Protein AF-A0A2U1Q360-F1 (afdb_monomer_lite)

InterPro domains:
  IPR026960 Reverse transcriptase zinc-binding domain [PF13966] (93-170)

pLDDT: mean 78.4, std 21.75, range [25.77, 96.5]

Secondary structure (DSSP, 8-state):
---SSSSBTTTS-TTSS--HHHH-HHHHHHBS-TT-BHHHHHHSS-TTTTBSSPPPTTHHHHHHHHHHHHHHT----SS------TTSTT----HHHHHHHHHHHHS---SS-----TTS-HHHHHHHHHHHTT-S--HHHHHHTT---S--B-TTTSSSB--HHIIIIISTTHHHHTTTT-TTSS----S--S-------S---S---

Foldseek 3Di:
DELQQVAFQQADPPLVPDRLCVLQVVQCVQAPCRRDTPNVCVPDPDVCPRGPDDQDDDPNVVSVVVVVVSNVPDDYHHHDDDQFDPQDPVSDDDPVSVVVVVCVVVPDPPVDDQDADPVDDVVLSVVVVCLLVQNDPQLVVCVVVVNDDPDQADPVPSPDGGGSCCQQPPDPCNVVVCVPRPVPPDDPDDDDPDDPDDPDDPPDDDDDD

Organism: Artemisia annua (NCBI:txid35608)

Sequence (209 aa):
MGNGNMASFWNDNWSGAGIVKDLYPRLYALENHKEVSVRDKLSDSSLTMSFRRHIRGGAEQVQFDALMSLVSLVNLVPSVDRWVWTLQSTSEFSVASIRKIIDGSRLKSDQSKTRWNKYVPIKTNVLAWKIKMDALPTRLNISRRGIDIQSISCPICNEGIESSHHLFFRYKYGKAACSQNLLLVVYRLRGCQFLWGVVYLDVVSPACV

Radius of gyration: 29.98 Å; chains: 1; bounding box: 66×46×78 Å

Structure (mmCIF, N/CA/C/O backbone):
data_AF-A0A2U1Q360-F1
#
_entry.id   AF-A0A2U1Q360-F1
#
loop_
_atom_site.group_PDB
_atom_site.id
_atom_site.type_symbol
_atom_site.label_atom_id
_atom_site.label_alt_id
_atom_site.label_comp_id
_atom_site.label_asym_id
_atom_site.label_entity_id
_atom_site.label_seq_id
_atom_site.pdbx_PDB_ins_code
_atom_site.Cartn_x
_atom_site.Cartn_y
_atom_site.Cartn_z
_atom_site.occupancy
_atom_site.B_iso_or_equiv
_atom_site.auth_seq_id
_atom_site.auth_comp_id
_atom_site.auth_asym_id
_atom_site.auth_atom_id
_atom_site.pdbx_PDB_model_num
ATOM 1 N N . MET A 1 1 ? 21.769 -5.146 -2.115 1.00 84.19 1 MET A N 1
ATOM 2 C CA . MET A 1 1 ? 20.712 -6.177 -1.995 1.00 84.19 1 MET A CA 1
ATOM 3 C C . MET A 1 1 ? 21.389 -7.536 -1.830 1.00 84.19 1 MET A C 1
ATOM 5 O O . MET A 1 1 ? 22.601 -7.587 -2.013 1.00 84.19 1 MET A O 1
ATOM 9 N N . GLY A 1 2 ? 20.674 -8.596 -1.440 1.00 90.06 2 GLY A N 1
ATOM 10 C CA . GLY A 1 2 ? 21.217 -9.958 -1.504 1.00 90.06 2 GLY A CA 1
ATOM 11 C C . GLY A 1 2 ? 21.331 -10.448 -2.951 1.00 90.06 2 GLY A C 1
ATOM 12 O O . GLY A 1 2 ? 21.585 -9.660 -3.868 1.00 90.06 2 GLY A O 1
ATOM 13 N N . ASN A 1 3 ? 21.144 -11.747 -3.154 1.00 92.44 3 ASN A N 1
ATOM 14 C CA . ASN A 1 3 ? 21.265 -12.394 -4.454 1.00 92.44 3 ASN A CA 1
ATOM 15 C C . ASN A 1 3 ? 20.055 -12.184 -5.376 1.00 92.44 3 ASN A C 1
ATOM 17 O O . ASN A 1 3 ? 20.148 -12.571 -6.536 1.00 92.44 3 ASN A O 1
ATOM 21 N N . GLY A 1 4 ? 18.961 -11.589 -4.892 1.00 93.38 4 GLY A N 1
ATOM 22 C CA . GLY A 1 4 ? 17.788 -11.215 -5.684 1.00 93.38 4 GLY A CA 1
ATOM 23 C C . GLY A 1 4 ? 16.852 -12.364 -6.062 1.00 93.38 4 GLY A C 1
ATOM 24 O O . GLY A 1 4 ? 15.957 -12.153 -6.876 1.00 93.38 4 GLY A O 1
ATOM 25 N N . ASN A 1 5 ? 17.050 -13.564 -5.509 1.00 93.44 5 ASN A N 1
ATOM 26 C CA . ASN A 1 5 ? 16.239 -14.746 -5.816 1.00 93.44 5 ASN A CA 1
ATOM 27 C C . ASN A 1 5 ? 14.868 -14.734 -5.133 1.00 93.44 5 ASN A C 1
ATOM 29 O O . ASN A 1 5 ? 13.921 -15.320 -5.646 1.00 93.44 5 ASN A O 1
ATOM 33 N N . MET A 1 6 ? 14.773 -14.132 -3.948 1.00 93.44 6 MET A N 1
ATOM 34 C CA . MET A 1 6 ? 13.547 -14.139 -3.144 1.00 93.44 6 MET A CA 1
ATOM 35 C C . MET A 1 6 ? 12.673 -12.908 -3.386 1.00 93.44 6 MET A C 1
ATOM 37 O O . MET A 1 6 ? 11.549 -12.868 -2.898 1.00 93.44 6 MET A O 1
ATOM 41 N N . ALA A 1 7 ? 13.190 -11.908 -4.100 1.00 92.75 7 ALA A N 1
ATOM 42 C CA . ALA A 1 7 ? 12.484 -10.670 -4.393 1.00 92.75 7 ALA A CA 1
ATOM 43 C C . ALA A 1 7 ? 11.904 -10.693 -5.809 1.00 92.75 7 ALA A C 1
ATOM 45 O O . ALA A 1 7 ? 12.622 -10.944 -6.780 1.00 92.75 7 ALA A O 1
ATOM 46 N N . SER A 1 8 ? 10.621 -10.369 -5.932 1.00 95.19 8 SER A N 1
ATOM 47 C CA . SER A 1 8 ? 9.948 -10.153 -7.210 1.00 95.19 8 SER A CA 1
ATOM 48 C C . SER A 1 8 ? 10.336 -8.798 -7.797 1.00 95.19 8 SER A C 1
ATOM 50 O O . SER A 1 8 ? 10.209 -7.764 -7.137 1.00 95.19 8 SER A O 1
ATOM 52 N N . PHE A 1 9 ? 10.744 -8.777 -9.068 1.00 95.50 9 PHE A N 1
ATOM 53 C CA . PHE A 1 9 ? 11.143 -7.542 -9.743 1.00 95.50 9 PHE A CA 1
ATOM 54 C C . PHE A 1 9 ? 10.005 -6.516 -9.817 1.00 95.50 9 PHE A C 1
ATOM 56 O O . PHE A 1 9 ? 10.239 -5.317 -9.677 1.00 95.50 9 PHE A O 1
ATOM 63 N N . TRP A 1 10 ? 8.768 -6.968 -10.024 1.00 96.19 10 TRP A N 1
ATOM 64 C CA . TRP A 1 10 ? 7.628 -6.073 -10.238 1.00 96.19 10 TRP A CA 1
ATOM 65 C C . TRP A 1 10 ? 6.798 -5.818 -8.987 1.00 96.19 10 TRP A C 1
ATOM 67 O O . TRP A 1 10 ? 6.208 -4.742 -8.868 1.00 96.19 10 TRP A O 1
ATOM 77 N N . ASN A 1 11 ? 6.711 -6.804 -8.093 1.00 95.44 11 ASN A N 1
ATOM 78 C CA . ASN A 1 11 ? 5.778 -6.777 -6.970 1.00 95.44 11 ASN A CA 1
ATOM 79 C C . ASN A 1 11 ? 6.405 -6.283 -5.661 1.00 95.44 11 ASN A C 1
ATOM 81 O O . ASN A 1 11 ? 5.667 -5.769 -4.821 1.00 95.44 11 ASN A O 1
ATOM 85 N N . ASP A 1 12 ? 7.729 -6.372 -5.510 1.00 93.44 12 ASP A N 1
ATOM 86 C CA . ASP A 1 12 ? 8.415 -5.968 -4.284 1.00 93.44 12 ASP A CA 1
ATOM 87 C C . ASP A 1 12 ? 9.115 -4.610 -4.427 1.00 93.44 12 ASP A C 1
ATOM 89 O O . ASP A 1 12 ? 9.543 -4.203 -5.508 1.00 93.44 12 ASP A O 1
ATOM 93 N N . ASN A 1 13 ? 9.278 -3.902 -3.306 1.00 91.62 13 ASN A N 1
ATOM 94 C CA . ASN A 1 13 ? 10.057 -2.661 -3.235 1.00 91.62 13 ASN A CA 1
ATOM 95 C C . ASN A 1 13 ? 11.537 -2.959 -2.946 1.00 91.62 13 ASN A C 1
ATOM 97 O O . ASN A 1 13 ? 12.074 -2.595 -1.899 1.00 91.62 13 ASN A O 1
ATOM 101 N N . TRP A 1 14 ? 12.199 -3.657 -3.864 1.00 90.81 14 TRP A N 1
ATOM 102 C CA . TRP A 1 14 ? 13.612 -4.019 -3.722 1.00 90.81 14 TRP A CA 1
ATOM 103 C C . TRP A 1 14 ? 14.569 -2.839 -3.960 1.00 90.81 14 TRP A C 1
ATOM 105 O O . TRP A 1 14 ? 15.689 -2.846 -3.452 1.00 90.81 14 TRP A O 1
ATOM 115 N N . SER A 1 15 ? 14.133 -1.803 -4.685 1.00 88.31 15 SER A N 1
ATOM 116 C CA . SER A 1 15 ? 14.927 -0.602 -4.979 1.00 88.31 15 SER A CA 1
ATOM 117 C C . SER A 1 15 ? 14.834 0.501 -3.921 1.00 88.31 15 SER A C 1
ATOM 119 O O . SER A 1 15 ? 15.530 1.507 -4.020 1.00 88.31 15 SER A O 1
ATOM 121 N N . GLY A 1 16 ? 13.926 0.387 -2.949 1.00 85.88 16 GLY A N 1
ATOM 122 C CA . GLY A 1 16 ? 13.639 1.433 -1.959 1.00 85.88 16 GLY A CA 1
ATOM 123 C C . GLY A 1 16 ? 12.820 2.619 -2.494 1.00 85.88 16 GLY A C 1
ATOM 124 O O . GLY A 1 16 ? 12.120 3.262 -1.716 1.00 85.88 16 GLY A O 1
ATOM 125 N N . ALA A 1 17 ? 12.839 2.874 -3.806 1.00 88.00 17 ALA A N 1
ATOM 126 C CA . ALA A 1 17 ? 12.085 3.947 -4.465 1.00 88.00 17 ALA A CA 1
ATOM 127 C C . ALA A 1 17 ? 10.557 3.725 -4.535 1.00 88.00 17 ALA A C 1
ATOM 129 O O . ALA A 1 17 ? 9.819 4.652 -4.864 1.00 88.00 17 ALA A O 1
ATOM 130 N N . GLY A 1 18 ? 10.073 2.516 -4.243 1.00 90.44 18 GLY A N 1
ATOM 131 C CA . GLY A 1 18 ? 8.673 2.121 -4.393 1.00 90.44 18 GLY A CA 1
ATOM 132 C C . GLY A 1 18 ? 8.529 0.814 -5.170 1.00 90.44 18 GLY A C 1
ATOM 133 O O . GLY A 1 18 ? 9.509 0.219 -5.613 1.00 90.44 18 GLY A O 1
ATOM 134 N N . ILE A 1 19 ? 7.289 0.350 -5.322 1.00 94.50 19 ILE A N 1
ATOM 135 C CA . ILE A 1 19 ? 6.997 -0.871 -6.076 1.00 94.50 19 ILE A CA 1
ATOM 136 C C . ILE A 1 19 ? 7.105 -0.566 -7.576 1.00 94.50 19 ILE A C 1
ATOM 138 O O . ILE A 1 19 ? 6.428 0.323 -8.094 1.00 94.50 19 ILE A O 1
ATOM 142 N N . VAL A 1 20 ? 7.939 -1.326 -8.288 1.00 95.06 20 VAL A N 1
ATOM 143 C CA . VAL A 1 20 ? 8.308 -1.056 -9.690 1.00 95.06 20 VAL A CA 1
ATOM 144 C C . VAL A 1 20 ? 7.094 -1.025 -10.624 1.00 95.06 20 VAL A C 1
ATOM 146 O O . VAL A 1 20 ? 7.023 -0.161 -11.497 1.00 95.06 20 VAL A O 1
ATOM 149 N N . LYS A 1 21 ? 6.101 -1.909 -10.438 1.00 95.62 21 LYS A N 1
ATOM 150 C CA . LYS A 1 21 ? 4.884 -1.904 -11.274 1.00 95.62 21 LYS A CA 1
ATOM 151 C C . LYS A 1 21 ? 4.024 -0.649 -11.106 1.00 95.62 21 LYS A C 1
ATOM 153 O O . LYS A 1 21 ? 3.363 -0.247 -12.059 1.00 95.62 21 LYS A O 1
ATOM 158 N N . ASP A 1 22 ? 4.048 -0.038 -9.923 1.00 96.06 22 ASP A N 1
ATOM 159 C CA . ASP A 1 22 ? 3.273 1.168 -9.624 1.00 96.06 22 ASP A CA 1
ATOM 160 C C . ASP A 1 22 ? 3.995 2.415 -10.151 1.00 96.06 22 ASP A C 1
ATOM 162 O O . ASP A 1 22 ? 3.358 3.350 -10.634 1.00 96.06 22 ASP A O 1
ATOM 166 N N . LEU A 1 23 ? 5.333 2.403 -10.123 1.00 94.75 23 LEU A N 1
ATOM 167 C CA . LEU A 1 23 ? 6.177 3.455 -10.696 1.00 94.75 23 LEU A CA 1
ATOM 168 C C . LEU A 1 23 ? 6.160 3.439 -12.234 1.00 94.75 23 LEU A C 1
ATOM 170 O O . LEU A 1 23 ? 6.088 4.493 -12.870 1.00 94.75 23 LEU A O 1
ATOM 174 N N . TYR A 1 24 ? 6.196 2.249 -12.842 1.00 95.44 24 TYR A N 1
ATOM 175 C CA . TYR A 1 24 ? 6.308 2.065 -14.294 1.00 95.44 24 TYR A CA 1
ATOM 176 C C . TYR A 1 24 ? 5.201 1.154 -14.862 1.00 95.44 24 TYR A C 1
ATOM 178 O O . TYR A 1 24 ? 5.481 0.102 -15.452 1.00 95.44 24 TYR A O 1
ATOM 186 N N . PRO A 1 25 ? 3.918 1.548 -14.740 1.00 96.31 25 PRO A N 1
ATOM 187 C CA . PRO A 1 25 ? 2.783 0.689 -15.082 1.00 96.31 25 PRO A CA 1
ATOM 188 C C . PRO A 1 25 ? 2.709 0.325 -16.567 1.00 96.31 25 PRO A C 1
ATOM 190 O O . PRO A 1 25 ? 2.167 -0.724 -16.918 1.00 96.31 25 PRO A O 1
ATOM 193 N N . ARG A 1 26 ? 3.260 1.155 -17.467 1.00 95.31 26 ARG A N 1
ATOM 194 C CA . ARG A 1 26 ? 3.251 0.860 -18.909 1.00 95.31 26 ARG A CA 1
ATOM 195 C C . ARG A 1 26 ? 4.230 -0.257 -19.245 1.00 95.31 26 ARG A C 1
ATOM 197 O O . ARG A 1 26 ? 3.900 -1.113 -20.058 1.00 95.31 26 ARG A O 1
ATOM 204 N N . LEU A 1 27 ? 5.393 -0.275 -18.593 1.00 95.88 27 LEU A N 1
ATOM 205 C CA . LEU A 1 27 ? 6.364 -1.360 -18.738 1.00 95.88 27 LEU A CA 1
ATOM 206 C C . LEU A 1 27 ? 5.843 -2.650 -18.109 1.00 95.88 27 LEU A C 1
ATOM 208 O O . LEU A 1 27 ? 5.888 -3.695 -18.749 1.00 95.88 27 LEU A O 1
ATOM 212 N N . TYR A 1 28 ? 5.246 -2.567 -16.917 1.00 96.19 28 TYR A N 1
ATOM 213 C CA . TYR A 1 28 ? 4.610 -3.727 -16.289 1.00 96.19 28 TYR A CA 1
ATOM 214 C C . TYR A 1 28 ? 3.496 -4.319 -17.157 1.00 96.19 28 TYR A C 1
ATOM 216 O O . TYR A 1 28 ? 3.328 -5.534 -17.233 1.00 96.19 28 TYR A O 1
ATOM 224 N N . ALA A 1 29 ? 2.744 -3.473 -17.866 1.00 95.25 29 ALA A N 1
ATOM 225 C CA . ALA A 1 29 ? 1.752 -3.954 -18.810 1.00 95.25 29 ALA A CA 1
ATOM 226 C C . ALA A 1 29 ? 2.382 -4.742 -19.967 1.00 95.25 29 ALA A C 1
ATOM 228 O O . ALA A 1 29 ? 1.701 -5.616 -20.488 1.00 95.25 29 ALA A O 1
ATOM 229 N N . LEU A 1 30 ? 3.618 -4.448 -20.391 1.00 95.25 30 LEU A N 1
ATOM 230 C CA . LEU A 1 30 ? 4.329 -5.162 -21.464 1.00 95.25 30 LEU A CA 1
ATOM 231 C C . LEU A 1 30 ? 4.957 -6.484 -21.013 1.00 95.25 30 LEU A C 1
ATOM 233 O O . LEU A 1 30 ? 5.254 -7.318 -21.867 1.00 95.25 30 LEU A O 1
ATOM 237 N N . GLU A 1 31 ? 5.149 -6.672 -19.713 1.00 95.75 31 GLU A N 1
ATOM 238 C CA . GLU A 1 31 ? 5.787 -7.845 -19.128 1.00 95.75 31 GLU A CA 1
ATOM 239 C C . GLU A 1 31 ? 4.942 -9.121 -19.294 1.00 95.75 31 GLU A C 1
ATOM 241 O O . GLU A 1 31 ? 3.770 -9.154 -18.905 1.00 95.75 31 GLU A O 1
ATOM 246 N N . ASN A 1 32 ? 5.558 -10.191 -19.811 1.00 95.31 32 ASN A N 1
ATOM 247 C CA . ASN A 1 32 ? 4.953 -11.526 -19.814 1.00 95.31 32 ASN A CA 1
ATOM 248 C C . ASN A 1 32 ? 5.196 -12.263 -18.492 1.00 95.31 32 ASN A C 1
ATOM 250 O O . ASN A 1 32 ? 4.302 -12.946 -17.991 1.00 95.31 32 ASN A O 1
ATOM 254 N N . HIS A 1 33 ? 6.384 -12.113 -17.901 1.00 94.88 33 HIS A N 1
ATOM 255 C CA . HIS A 1 33 ? 6.777 -12.798 -16.671 1.00 94.88 33 HIS A CA 1
ATOM 256 C C . HIS A 1 33 ? 6.658 -11.861 -15.467 1.00 94.88 33 HIS A C 1
ATOM 258 O O . HIS A 1 33 ? 7.632 -11.300 -14.975 1.00 94.88 33 HIS A O 1
ATOM 264 N N . LYS A 1 34 ? 5.428 -11.678 -14.977 1.00 94.12 34 LYS A N 1
ATOM 265 C CA . LYS A 1 34 ? 5.128 -10.739 -13.877 1.00 94.12 34 LYS A CA 1
ATOM 266 C C . LYS A 1 34 ? 5.735 -11.139 -12.531 1.00 94.12 34 LYS A C 1
ATOM 268 O O . LYS A 1 34 ? 6.003 -10.267 -11.713 1.00 94.12 34 LYS A O 1
ATOM 273 N N . GLU A 1 35 ? 5.983 -12.431 -12.339 1.00 94.94 35 GLU A N 1
ATOM 274 C CA . GLU A 1 35 ? 6.569 -13.001 -11.119 1.00 94.94 35 GLU A CA 1
ATOM 275 C C . GLU A 1 35 ? 8.078 -13.270 -11.251 1.00 94.94 35 GLU A C 1
ATOM 277 O O . GLU A 1 35 ? 8.640 -14.037 -10.476 1.00 94.94 35 GLU A O 1
ATOM 282 N N . VAL A 1 36 ? 8.745 -12.665 -12.241 1.00 95.88 36 VAL A N 1
ATOM 283 C CA . VAL A 1 36 ? 10.197 -12.802 -12.419 1.00 95.88 36 VAL A CA 1
ATOM 284 C C . VAL A 1 36 ? 10.952 -12.259 -11.202 1.00 95.88 36 VAL A C 1
ATOM 286 O O . VAL A 1 36 ? 10.612 -11.197 -10.663 1.00 95.88 36 VAL A O 1
ATOM 289 N N . SER A 1 37 ? 11.977 -12.992 -10.763 1.00 95.94 37 SER A N 1
ATOM 290 C CA . SER A 1 37 ? 12.842 -12.551 -9.671 1.00 95.94 37 SER A CA 1
ATOM 291 C C . SER A 1 37 ? 13.731 -11.387 -10.119 1.00 95.94 37 SER A C 1
ATOM 293 O O . SER A 1 37 ? 13.998 -11.205 -11.312 1.00 95.94 37 SER A O 1
ATOM 295 N N . VAL A 1 38 ? 14.217 -10.590 -9.167 1.00 94.94 38 VAL A N 1
ATOM 296 C CA . VAL A 1 38 ? 15.186 -9.525 -9.468 1.00 94.94 38 VAL A CA 1
ATOM 297 C C . VAL A 1 38 ? 16.451 -10.116 -10.080 1.00 94.94 38 VAL A C 1
ATOM 299 O O . VAL A 1 38 ? 16.975 -9.561 -11.042 1.00 94.94 38 VAL A O 1
ATOM 302 N N . ARG A 1 39 ? 16.925 -11.258 -9.571 1.00 94.81 39 ARG A N 1
ATOM 303 C CA . ARG A 1 39 ? 18.120 -11.913 -10.107 1.00 94.81 39 ARG A CA 1
ATOM 304 C C . ARG A 1 39 ? 17.957 -12.283 -11.572 1.00 94.81 39 ARG A C 1
ATOM 306 O O . ARG A 1 39 ? 18.803 -11.910 -12.378 1.00 94.81 39 ARG A O 1
ATOM 313 N N . ASP A 1 40 ? 16.890 -13.007 -11.895 1.00 94.56 40 ASP A N 1
ATOM 314 C CA . ASP A 1 40 ? 16.688 -13.533 -13.244 1.00 94.56 40 ASP A CA 1
ATOM 315 C C . ASP A 1 40 ? 16.522 -12.373 -14.227 1.00 94.56 40 ASP A C 1
ATOM 317 O O . ASP A 1 40 ? 17.216 -12.306 -15.240 1.00 94.56 40 ASP A O 1
ATOM 321 N N . LYS A 1 41 ? 15.713 -11.375 -13.852 1.00 94.75 41 LYS A N 1
ATOM 322 C CA . LYS A 1 41 ? 15.454 -10.202 -14.687 1.00 94.75 41 LYS A CA 1
ATOM 323 C C . LYS A 1 41 ? 16.704 -9.371 -14.980 1.00 94.75 41 LYS A C 1
ATOM 325 O O . LYS A 1 41 ? 16.827 -8.827 -16.074 1.00 94.75 41 LYS A O 1
ATOM 330 N N . LEU A 1 42 ? 17.609 -9.244 -14.007 1.00 92.56 42 LEU A N 1
ATOM 331 C CA . LEU A 1 42 ? 18.872 -8.517 -14.169 1.00 92.56 42 LEU A CA 1
ATOM 332 C C . LEU A 1 42 ? 19.973 -9.361 -14.826 1.00 92.56 42 LEU A C 1
ATOM 334 O O . LEU A 1 42 ? 20.969 -8.803 -15.277 1.00 92.56 42 LEU A O 1
ATOM 338 N N . SER A 1 43 ? 19.810 -10.686 -14.870 1.00 91.62 43 SER A N 1
ATOM 339 C CA . SER A 1 43 ? 20.742 -11.593 -15.548 1.00 91.62 43 SER A CA 1
ATOM 340 C C . SER A 1 43 ? 20.504 -11.691 -17.055 1.00 91.62 43 SER A C 1
ATOM 342 O O . SER A 1 43 ? 21.418 -12.058 -17.795 1.00 91.62 43 SER A O 1
ATOM 344 N N . ASP A 1 44 ? 19.301 -11.335 -17.511 1.00 90.69 44 ASP A N 1
ATOM 345 C CA . ASP A 1 44 ? 18.975 -11.258 -18.929 1.00 90.69 44 ASP A CA 1
ATOM 346 C C . ASP A 1 44 ? 19.862 -10.233 -19.647 1.00 90.69 44 ASP A C 1
ATOM 348 O O . ASP A 1 44 ? 20.215 -9.182 -19.111 1.00 90.69 44 ASP A O 1
ATOM 352 N N . SER A 1 45 ? 20.152 -10.485 -20.926 1.00 88.62 45 SER A N 1
ATOM 353 C CA . SER A 1 45 ? 20.937 -9.558 -21.756 1.00 88.62 45 SER A CA 1
ATOM 354 C C . SER A 1 45 ? 20.282 -8.177 -21.903 1.00 88.62 45 SER A C 1
ATOM 356 O O . SER A 1 45 ? 20.938 -7.206 -22.272 1.00 88.62 45 SER A O 1
ATOM 358 N N . SER A 1 46 ? 18.970 -8.089 -21.671 1.00 90.88 46 SER A N 1
ATOM 359 C CA . SER A 1 46 ? 18.207 -6.847 -21.646 1.00 90.88 46 SER A CA 1
ATOM 360 C C . SER A 1 46 ? 16.961 -7.008 -20.782 1.00 90.88 46 SER A C 1
ATOM 362 O O . SER A 1 46 ? 16.243 -7.997 -20.908 1.00 90.88 46 SER A O 1
ATOM 364 N N . LEU A 1 47 ? 16.602 -5.962 -20.029 1.00 90.94 47 LEU A N 1
ATOM 365 C CA . LEU A 1 47 ? 15.331 -5.892 -19.294 1.00 90.94 47 LEU A CA 1
ATOM 366 C C . LEU A 1 47 ? 14.095 -6.021 -20.198 1.00 90.94 47 LEU A C 1
ATOM 368 O O . LEU A 1 47 ? 12.994 -6.257 -19.708 1.00 90.94 47 LEU A O 1
ATOM 372 N N . THR A 1 48 ? 14.250 -5.845 -21.510 1.00 92.56 48 THR A N 1
ATOM 373 C CA . THR A 1 48 ? 13.153 -5.965 -22.478 1.00 92.56 48 THR A CA 1
ATOM 374 C C . THR A 1 48 ? 12.918 -7.392 -22.968 1.00 92.56 48 THR A C 1
ATOM 376 O O . THR A 1 48 ? 11.926 -7.624 -23.653 1.00 92.56 48 THR A O 1
ATOM 379 N N . MET A 1 49 ? 13.781 -8.350 -22.606 1.00 92.44 49 MET A N 1
ATOM 380 C CA . MET A 1 49 ? 13.762 -9.718 -23.141 1.00 92.44 49 MET A CA 1
ATOM 381 C C . MET A 1 49 ? 12.422 -10.428 -22.925 1.00 92.44 49 MET A C 1
ATOM 383 O O . MET A 1 49 ? 11.890 -11.065 -23.829 1.00 92.44 49 MET A O 1
ATOM 387 N N . SER A 1 50 ? 11.840 -10.271 -21.739 1.00 93.19 50 SER A N 1
ATOM 388 C CA . SER A 1 50 ? 10.562 -10.886 -21.381 1.00 93.19 50 SER A CA 1
ATOM 389 C C . SER A 1 50 ? 9.332 -10.044 -21.756 1.00 93.19 50 SER A C 1
ATOM 391 O O . SER A 1 50 ? 8.199 -10.417 -21.438 1.00 93.19 50 SER A O 1
ATOM 393 N N . PHE A 1 51 ? 9.509 -8.905 -22.434 1.00 95.25 51 PHE A N 1
ATOM 394 C CA . PHE A 1 51 ? 8.378 -8.097 -22.884 1.00 95.25 51 PHE A CA 1
ATOM 395 C C . PHE A 1 51 ? 7.695 -8.742 -24.087 1.00 95.25 51 PHE A C 1
ATOM 397 O O . PHE A 1 51 ? 8.335 -9.209 -25.024 1.00 95.25 51 PHE A O 1
ATOM 404 N N . ARG A 1 52 ? 6.361 -8.683 -24.124 1.00 95.44 52 ARG A N 1
ATOM 405 C CA . ARG A 1 52 ? 5.559 -9.206 -25.246 1.00 95.44 52 ARG A CA 1
ATOM 406 C C . ARG A 1 52 ? 5.840 -8.528 -26.589 1.00 95.44 52 ARG A C 1
ATOM 408 O O . ARG A 1 52 ? 5.447 -9.040 -27.631 1.00 95.44 52 ARG A O 1
ATOM 415 N N . ARG A 1 53 ? 6.406 -7.319 -26.557 1.00 93.88 53 ARG A N 1
ATOM 416 C CA . ARG A 1 53 ? 6.786 -6.522 -27.727 1.00 93.88 53 ARG A CA 1
ATOM 417 C C . ARG A 1 53 ? 7.852 -5.501 -27.352 1.00 93.88 53 ARG A C 1
ATOM 419 O O . ARG A 1 53 ? 7.997 -5.161 -26.180 1.00 93.88 53 ARG A O 1
ATOM 426 N N . HIS A 1 54 ? 8.499 -4.934 -28.366 1.00 91.31 54 HIS A N 1
ATOM 427 C CA . HIS A 1 54 ? 9.423 -3.822 -28.178 1.00 91.31 54 HIS A CA 1
ATOM 428 C C . HIS A 1 54 ? 8.719 -2.565 -27.636 1.00 91.31 54 HIS A C 1
ATOM 430 O O . HIS A 1 54 ? 7.527 -2.322 -27.896 1.00 91.31 54 HIS A O 1
ATOM 436 N N . ILE A 1 55 ? 9.481 -1.774 -26.883 1.00 92.38 55 ILE A N 1
ATOM 437 C CA . ILE A 1 55 ? 9.048 -0.500 -26.310 1.00 92.38 55 ILE A CA 1
ATOM 438 C C . ILE A 1 55 ? 8.808 0.479 -27.456 1.00 92.38 55 ILE A C 1
ATOM 440 O O . ILE A 1 55 ? 9.617 0.597 -28.375 1.00 92.38 55 ILE A O 1
ATOM 444 N N . ARG A 1 56 ? 7.666 1.163 -27.432 1.00 89.06 56 ARG A N 1
ATOM 445 C CA . ARG A 1 56 ? 7.381 2.255 -28.363 1.00 89.06 56 ARG A CA 1
ATOM 446 C C . ARG A 1 56 ? 7.840 3.556 -27.710 1.00 89.06 56 ARG A C 1
ATOM 448 O O . ARG A 1 56 ? 7.709 3.716 -26.503 1.00 89.06 56 ARG A O 1
ATOM 455 N N . GLY A 1 57 ? 8.387 4.477 -28.498 1.00 91.94 57 GLY A N 1
ATOM 456 C CA . GLY A 1 57 ? 8.892 5.760 -28.003 1.00 91.94 57 GLY A CA 1
ATOM 457 C C . GLY A 1 57 ? 7.881 6.581 -27.179 1.00 91.94 57 GLY A C 1
ATOM 458 O O . GLY A 1 57 ? 6.732 6.200 -26.944 1.00 91.94 57 GLY A O 1
ATOM 459 N N . GLY A 1 58 ? 8.298 7.770 -26.751 1.00 94.50 58 GLY A N 1
ATOM 460 C CA . GLY A 1 58 ? 7.461 8.638 -25.924 1.00 94.50 58 GLY A CA 1
ATOM 461 C C . GLY A 1 58 ? 7.362 8.111 -24.494 1.00 94.50 58 GLY A C 1
ATOM 462 O O . GLY A 1 58 ? 8.373 7.839 -23.858 1.00 94.50 58 GLY A O 1
ATOM 46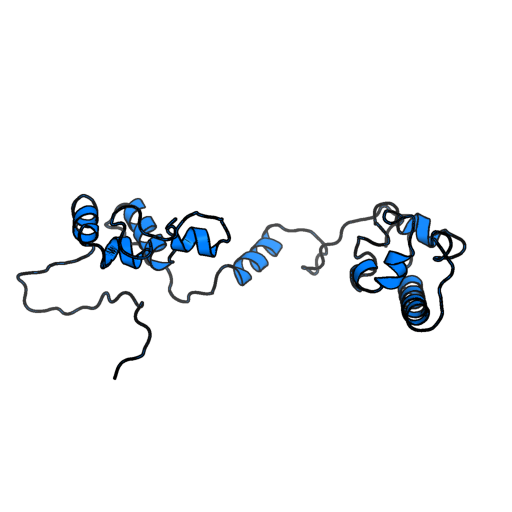3 N N . ALA A 1 59 ? 6.152 7.970 -23.959 1.00 92.81 59 ALA A N 1
ATOM 464 C CA . ALA A 1 59 ? 5.971 7.697 -22.533 1.00 92.81 59 ALA A CA 1
ATOM 465 C C . ALA A 1 59 ? 6.388 6.282 -22.074 1.00 92.81 59 ALA A C 1
ATOM 467 O O . ALA A 1 59 ? 6.691 6.124 -20.894 1.00 92.81 59 ALA A O 1
ATOM 468 N N . GLU A 1 60 ? 6.416 5.260 -22.945 1.00 94.12 60 GLU A N 1
ATOM 469 C CA . GLU A 1 60 ? 7.011 3.964 -22.553 1.00 94.12 60 GLU A CA 1
ATOM 470 C C . GLU A 1 60 ? 8.544 4.090 -22.461 1.00 94.12 60 GLU A C 1
ATOM 472 O O . GLU A 1 60 ? 9.130 3.599 -21.500 1.00 94.12 60 GLU A O 1
ATOM 477 N N . GLN A 1 61 ? 9.176 4.826 -23.386 1.00 95.62 61 GLN A N 1
ATOM 478 C CA . GLN A 1 61 ? 10.619 5.101 -23.358 1.00 95.62 61 GLN A CA 1
ATOM 479 C C . GLN A 1 61 ? 11.032 5.901 -22.118 1.00 95.62 61 GLN A 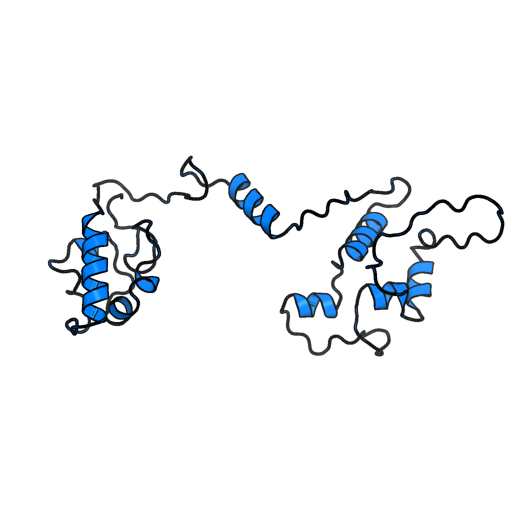C 1
ATOM 481 O O . GLN A 1 61 ? 11.966 5.511 -21.435 1.00 95.62 61 GLN A O 1
ATOM 486 N N . VAL A 1 62 ? 10.284 6.950 -21.760 1.00 96.50 62 VAL A N 1
ATOM 487 C CA . VAL A 1 62 ? 10.563 7.743 -20.547 1.00 96.50 62 VAL A CA 1
ATOM 488 C C . VAL A 1 62 ? 10.536 6.871 -19.286 1.00 96.50 62 VAL A C 1
ATOM 490 O O . VAL A 1 62 ? 11.395 7.009 -18.417 1.00 96.50 62 VAL A O 1
ATOM 493 N N . GLN A 1 63 ? 9.572 5.946 -19.178 1.00 96.00 63 GLN A N 1
ATOM 494 C CA . GLN A 1 63 ? 9.544 4.996 -18.061 1.00 96.00 63 GLN A CA 1
ATOM 495 C C . GLN A 1 63 ? 10.730 4.031 -18.107 1.00 96.00 63 GLN A C 1
ATOM 497 O O . GLN A 1 63 ? 11.264 3.676 -17.060 1.00 96.00 63 GLN A O 1
ATOM 502 N N . PHE A 1 64 ? 11.146 3.609 -19.300 1.00 95.75 64 PHE A N 1
ATOM 503 C CA . PHE A 1 64 ? 12.273 2.701 -19.469 1.00 95.75 64 PHE A CA 1
ATOM 504 C C . PHE A 1 64 ? 13.604 3.345 -19.089 1.00 95.75 64 PHE A C 1
ATOM 506 O O . PHE A 1 64 ? 14.370 2.741 -18.345 1.00 95.75 64 PHE A O 1
ATOM 513 N N . ASP A 1 65 ? 13.845 4.584 -19.509 1.00 95.56 65 ASP A N 1
ATOM 514 C CA . ASP A 1 65 ? 15.059 5.329 -19.166 1.00 95.56 65 ASP A CA 1
ATOM 515 C C . ASP A 1 65 ? 15.157 5.549 -17.645 1.00 95.56 65 ASP A C 1
ATOM 517 O O . ASP A 1 65 ? 16.222 5.393 -17.037 1.00 95.56 65 ASP A O 1
ATOM 521 N N . ALA A 1 66 ? 14.021 5.832 -16.999 1.00 95.19 66 ALA A N 1
ATOM 522 C CA . ALA A 1 66 ? 13.939 5.935 -15.546 1.00 95.19 66 ALA A CA 1
ATOM 523 C C . ALA A 1 66 ? 14.189 4.584 -14.850 1.00 95.19 66 ALA A C 1
ATOM 525 O O . ALA A 1 66 ? 14.918 4.538 -13.858 1.00 95.19 66 ALA A O 1
ATOM 526 N N . LEU A 1 67 ? 13.638 3.484 -15.378 1.00 94.69 67 LEU A N 1
ATOM 527 C CA . LEU A 1 67 ? 13.876 2.136 -14.854 1.00 94.69 67 LEU A CA 1
ATOM 528 C C . LEU A 1 67 ? 15.351 1.739 -14.982 1.00 94.69 67 LEU A C 1
ATOM 530 O O . LEU A 1 67 ? 15.927 1.235 -14.024 1.00 94.69 67 LEU A O 1
ATOM 534 N N . MET A 1 68 ? 15.979 2.004 -16.129 1.00 94.00 68 MET A N 1
ATOM 535 C CA . MET A 1 68 ? 17.411 1.770 -16.340 1.00 94.00 68 MET A CA 1
ATOM 536 C C . MET A 1 68 ? 18.259 2.558 -15.338 1.00 94.00 68 MET A C 1
ATOM 538 O O . MET A 1 68 ? 19.194 2.008 -14.757 1.00 94.00 68 MET A O 1
ATOM 542 N N . SER A 1 69 ? 17.895 3.817 -15.077 1.00 94.06 69 SER A N 1
ATOM 543 C CA . SER A 1 69 ? 18.572 4.647 -14.075 1.00 94.06 69 SER A CA 1
ATOM 544 C C . SER A 1 69 ? 18.458 4.036 -12.673 1.00 94.06 69 SER A C 1
ATOM 546 O O . SER A 1 69 ? 19.459 3.912 -11.972 1.00 94.06 69 SER A O 1
ATOM 548 N N . LEU A 1 70 ? 17.265 3.580 -12.284 1.00 93.06 70 LEU A N 1
ATOM 549 C CA . LEU A 1 70 ? 17.026 2.908 -11.003 1.00 93.06 70 LEU A CA 1
ATOM 550 C C . LEU A 1 70 ? 17.819 1.599 -10.880 1.00 93.06 70 LEU A C 1
ATOM 552 O O . LEU A 1 70 ? 18.468 1.372 -9.862 1.00 93.06 70 LEU A O 1
ATOM 556 N N . VAL A 1 71 ? 17.808 0.763 -11.921 1.00 92.50 71 VAL A N 1
ATOM 557 C CA . VAL A 1 71 ? 18.525 -0.521 -11.953 1.00 92.50 71 VAL A CA 1
ATOM 558 C C . VAL A 1 71 ? 20.034 -0.313 -11.845 1.00 92.50 71 VAL A C 1
ATOM 560 O O . VAL A 1 71 ? 20.699 -1.076 -11.151 1.00 92.50 71 VAL A O 1
ATOM 563 N N . SER A 1 72 ? 20.572 0.749 -12.453 1.00 90.25 72 SER A N 1
ATOM 564 C CA . SER A 1 72 ? 22.009 1.054 -12.407 1.00 90.25 72 SER A CA 1
ATOM 565 C C . SER A 1 72 ? 22.545 1.320 -10.992 1.00 90.25 72 SER A C 1
ATOM 567 O O . SER A 1 72 ? 23.734 1.150 -10.734 1.00 90.25 72 SER A O 1
ATOM 569 N N . LEU A 1 73 ? 21.669 1.705 -10.058 1.00 88.00 73 LEU A N 1
ATOM 570 C CA . LEU A 1 73 ? 22.014 1.957 -8.658 1.00 88.00 73 LEU A CA 1
ATOM 571 C C . LEU A 1 73 ? 21.999 0.685 -7.796 1.00 88.00 73 LEU A C 1
ATOM 573 O O . LEU A 1 73 ? 22.398 0.732 -6.629 1.00 88.00 73 LEU A O 1
ATOM 577 N N . VAL A 1 74 ? 21.527 -0.447 -8.327 1.00 87.19 74 VAL A N 1
ATOM 578 C CA . VAL A 1 74 ? 21.336 -1.675 -7.553 1.00 87.19 74 VAL A CA 1
ATOM 579 C C . VAL A 1 74 ? 22.456 -2.670 -7.811 1.00 87.19 74 VAL A C 1
ATOM 581 O O . VAL A 1 74 ? 22.625 -3.190 -8.906 1.00 87.19 74 VAL A O 1
ATOM 584 N N . ASN A 1 75 ? 23.170 -3.005 -6.736 1.00 88.00 75 ASN A N 1
ATOM 585 C CA . ASN A 1 75 ? 24.183 -4.052 -6.730 1.00 88.00 75 ASN A CA 1
ATOM 586 C C . ASN A 1 75 ? 23.657 -5.301 -6.007 1.00 88.00 75 ASN A C 1
ATOM 588 O O . ASN A 1 75 ? 23.301 -5.250 -4.816 1.00 88.00 75 ASN A O 1
ATOM 592 N N . LEU A 1 76 ? 23.616 -6.418 -6.741 1.00 89.69 76 LEU A N 1
ATOM 593 C CA . LEU A 1 76 ? 23.359 -7.748 -6.195 1.00 89.69 76 LEU A CA 1
ATOM 594 C C . LEU A 1 76 ? 24.646 -8.310 -5.590 1.00 89.69 76 LEU A C 1
ATOM 596 O O . LEU A 1 76 ? 25.716 -8.244 -6.193 1.00 89.69 76 LEU A O 1
ATOM 600 N N . VAL A 1 77 ? 24.536 -8.872 -4.392 1.00 91.31 77 VAL A N 1
ATOM 601 C CA . VAL A 1 77 ? 25.655 -9.482 -3.662 1.00 91.31 77 VAL A CA 1
ATOM 602 C C . VAL A 1 77 ? 25.388 -10.986 -3.572 1.00 91.31 77 VAL A C 1
ATOM 604 O O . VAL A 1 77 ? 24.231 -11.373 -3.413 1.00 91.31 77 VAL A O 1
ATOM 607 N N . PRO A 1 78 ? 26.405 -11.867 -3.649 1.00 91.12 78 PRO A N 1
ATOM 608 C CA . PRO A 1 78 ? 26.233 -13.314 -3.489 1.00 91.12 78 PRO A CA 1
ATOM 609 C C . PRO A 1 78 ? 25.948 -13.698 -2.022 1.00 91.12 78 PRO A C 1
ATOM 611 O O . PRO A 1 78 ? 26.693 -14.438 -1.387 1.00 91.12 78 PRO A O 1
ATOM 614 N N . SER A 1 79 ? 24.857 -13.179 -1.466 1.00 92.12 79 SER A N 1
ATOM 615 C CA . SER A 1 79 ? 24.349 -13.451 -0.124 1.00 92.12 79 SER A CA 1
ATOM 616 C C . SER A 1 79 ? 22.846 -13.715 -0.185 1.00 92.12 79 SER A C 1
ATOM 618 O O . SER A 1 79 ? 22.173 -13.345 -1.143 1.00 92.12 79 SER A O 1
ATOM 620 N N . VAL A 1 80 ? 22.299 -14.413 0.808 1.00 90.56 80 VAL A N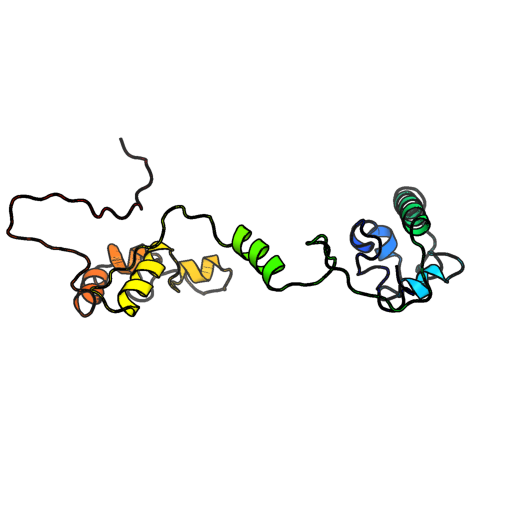 1
ATOM 621 C CA . VAL A 1 80 ? 20.855 -14.690 0.846 1.00 90.56 80 VAL A CA 1
ATOM 622 C C . VAL A 1 80 ? 20.090 -13.385 1.068 1.00 90.56 80 VAL A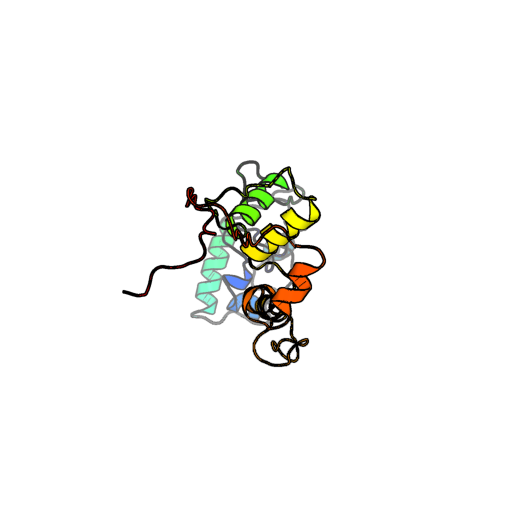 C 1
ATOM 624 O O . VAL A 1 80 ? 20.488 -12.571 1.906 1.00 90.56 80 VAL A O 1
ATOM 627 N N . ASP A 1 81 ? 18.998 -13.197 0.328 1.00 90.19 81 ASP A N 1
ATOM 628 C CA . ASP A 1 81 ? 18.096 -12.061 0.510 1.00 90.19 81 ASP A CA 1
ATOM 629 C C . ASP A 1 81 ? 17.540 -12.000 1.938 1.00 90.19 81 ASP A C 1
ATOM 631 O O . ASP A 1 81 ? 17.309 -13.017 2.597 1.00 90.19 81 ASP A O 1
ATOM 635 N N . ARG A 1 82 ? 17.323 -10.779 2.434 1.00 86.94 82 ARG A N 1
ATOM 636 C CA . ARG A 1 82 ? 16.774 -10.529 3.769 1.00 86.94 82 ARG A CA 1
ATOM 637 C C . ARG A 1 82 ? 15.710 -9.448 3.706 1.00 86.94 82 ARG A C 1
ATOM 639 O O . ARG A 1 82 ? 15.915 -8.408 3.084 1.00 86.94 82 ARG A O 1
ATOM 646 N N . TRP A 1 83 ? 14.605 -9.685 4.403 1.00 83.12 83 TRP A N 1
ATOM 647 C CA . TRP A 1 83 ? 13.572 -8.680 4.619 1.00 83.12 83 TRP A CA 1
ATOM 648 C C . TRP A 1 83 ? 14.075 -7.625 5.599 1.00 83.12 83 TRP A C 1
ATOM 650 O O . TRP A 1 83 ? 14.556 -7.960 6.681 1.00 83.12 83 TRP A O 1
ATOM 660 N N . VAL A 1 84 ? 13.952 -6.356 5.215 1.00 82.88 84 VAL A N 1
ATOM 661 C CA . VAL A 1 84 ? 14.366 -5.210 6.027 1.00 82.88 84 VAL A CA 1
ATOM 662 C C . VAL A 1 84 ? 13.143 -4.391 6.407 1.00 82.88 84 VAL A C 1
ATOM 664 O O . VAL A 1 84 ? 12.334 -4.019 5.558 1.00 82.88 84 VAL A O 1
ATOM 667 N N . TRP A 1 85 ? 13.018 -4.093 7.697 1.00 82.31 85 TRP A N 1
ATOM 668 C CA . TRP A 1 85 ? 11.948 -3.255 8.218 1.00 82.31 85 TRP A CA 1
ATOM 669 C C . TRP A 1 85 ? 12.337 -1.775 8.158 1.00 82.31 85 TRP A C 1
ATOM 671 O O . TRP A 1 85 ? 13.232 -1.337 8.874 1.00 82.31 85 TRP A O 1
ATOM 681 N N . THR A 1 86 ? 11.659 -0.982 7.326 1.00 78.25 86 THR A N 1
ATOM 682 C CA . THR A 1 86 ? 12.014 0.433 7.092 1.00 78.25 86 THR A CA 1
ATOM 683 C C . THR A 1 86 ? 11.432 1.409 8.115 1.00 78.25 86 THR A C 1
ATOM 685 O O . THR A 1 86 ? 11.852 2.562 8.161 1.00 78.25 86 THR A O 1
ATOM 688 N N . LEU A 1 87 ? 10.490 0.981 8.966 1.00 75.12 87 LEU A N 1
ATOM 689 C CA . LEU A 1 87 ? 9.857 1.875 9.950 1.00 75.12 87 LEU A CA 1
ATOM 690 C C . LEU A 1 87 ? 10.755 2.187 11.157 1.00 75.12 87 LEU A C 1
ATOM 692 O O . LEU A 1 87 ? 10.402 3.032 11.978 1.00 75.12 87 LEU A O 1
ATOM 696 N N . GLN A 1 88 ? 11.885 1.493 11.302 1.00 72.12 88 GLN A N 1
ATOM 697 C CA . GLN A 1 88 ? 12.821 1.684 12.403 1.00 72.12 88 GLN A CA 1
ATOM 698 C C . GLN A 1 88 ? 14.261 1.619 11.891 1.00 72.12 88 GLN A C 1
ATOM 700 O O . GLN A 1 88 ? 14.584 0.827 11.010 1.00 72.12 88 GLN A O 1
ATOM 705 N N . SER A 1 89 ? 15.147 2.427 12.476 1.00 73.44 89 SER A N 1
ATOM 706 C CA . SER A 1 89 ? 16.569 2.485 12.107 1.00 73.44 89 SER A CA 1
ATOM 707 C C . SER A 1 89 ? 17.318 1.166 12.307 1.00 73.44 89 SER A C 1
ATOM 709 O O . SER A 1 89 ? 18.356 0.956 11.690 1.00 73.44 89 SER A O 1
ATOM 711 N N . THR A 1 90 ? 16.798 0.270 13.148 1.00 74.44 90 THR A N 1
ATOM 712 C CA . THR A 1 90 ? 17.410 -1.029 13.443 1.00 74.44 90 THR A CA 1
ATOM 713 C C . THR A 1 90 ? 17.214 -2.053 12.331 1.00 74.44 90 THR A C 1
ATOM 715 O O . THR A 1 90 ? 17.761 -3.141 12.440 1.00 74.44 90 THR A O 1
ATOM 718 N N . SER A 1 91 ? 16.457 -1.747 11.266 1.00 77.31 91 SER A N 1
ATOM 719 C CA . SER A 1 91 ? 16.153 -2.656 10.142 1.00 77.31 91 SER A CA 1
ATOM 720 C C . SER A 1 91 ? 15.434 -3.964 10.516 1.00 77.31 91 SER A C 1
ATOM 722 O O . SER A 1 91 ? 15.154 -4.791 9.649 1.00 77.31 91 SER A O 1
ATOM 724 N N . GLU A 1 92 ? 15.072 -4.126 11.789 1.00 83.69 92 GLU A N 1
ATOM 725 C CA . GLU A 1 92 ? 14.456 -5.321 12.354 1.00 83.69 92 GLU A CA 1
ATOM 726 C C . GLU A 1 92 ? 12.959 -5.127 12.592 1.00 83.69 92 GLU A C 1
ATOM 728 O O . GLU A 1 92 ? 12.489 -4.058 12.999 1.00 83.69 92 GLU A O 1
ATOM 733 N N . PHE A 1 93 ? 12.201 -6.198 12.367 1.00 82.44 93 PHE A N 1
ATOM 734 C CA . PHE A 1 93 ? 10.779 -6.217 12.662 1.00 82.44 93 PHE A CA 1
ATOM 735 C C . PHE A 1 93 ? 10.541 -6.240 14.175 1.00 82.44 93 PHE A C 1
ATOM 737 O O . PHE A 1 93 ? 11.086 -7.074 14.896 1.00 82.44 93 PHE A O 1
ATOM 744 N N . SER A 1 94 ? 9.654 -5.368 14.653 1.00 87.25 94 SER A N 1
ATOM 745 C CA . SER A 1 94 ? 9.204 -5.378 16.042 1.00 87.25 94 SER A CA 1
ATOM 746 C C . SER A 1 94 ? 7.702 -5.158 16.129 1.00 87.25 94 SER A C 1
ATOM 748 O O . SER A 1 94 ? 7.154 -4.179 15.620 1.00 87.25 94 SER A O 1
ATOM 750 N N . VAL A 1 95 ? 7.027 -6.046 16.860 1.00 88.75 95 VAL A N 1
ATOM 751 C CA . VAL A 1 95 ? 5.594 -5.905 17.151 1.00 88.75 95 VAL A CA 1
ATOM 752 C C . VAL A 1 95 ? 5.324 -4.607 17.918 1.00 88.75 95 VAL A C 1
ATOM 754 O O . VAL A 1 95 ? 4.300 -3.962 17.703 1.00 88.75 95 VAL A O 1
ATOM 757 N N . ALA A 1 96 ? 6.249 -4.184 18.782 1.00 87.31 96 ALA A N 1
ATOM 758 C CA . ALA A 1 96 ? 6.105 -2.948 19.540 1.00 87.31 96 ALA A CA 1
ATOM 759 C C . ALA A 1 96 ? 6.139 -1.707 18.631 1.00 87.31 96 ALA A C 1
ATOM 761 O O . ALA A 1 96 ? 5.340 -0.787 18.824 1.00 87.31 96 ALA A O 1
ATOM 762 N N . SER A 1 97 ? 7.021 -1.686 17.623 1.00 85.81 97 SER A N 1
ATOM 763 C CA . SER A 1 97 ? 7.163 -0.534 16.725 1.00 85.81 97 SER A CA 1
ATOM 764 C C . SER A 1 97 ? 5.948 -0.373 15.813 1.00 85.81 97 SER A C 1
ATOM 766 O O . SER A 1 97 ? 5.369 0.713 15.757 1.00 85.81 97 SER A O 1
ATOM 768 N N . ILE A 1 98 ? 5.481 -1.457 15.184 1.00 88.12 98 ILE A N 1
ATOM 769 C CA . ILE A 1 98 ? 4.282 -1.403 14.337 1.00 88.12 98 ILE A CA 1
ATOM 770 C C . ILE A 1 98 ? 3.029 -1.070 15.152 1.00 88.12 98 ILE A C 1
ATOM 772 O O . ILE A 1 98 ? 2.199 -0.270 14.718 1.00 88.12 98 ILE A O 1
ATOM 776 N N . ARG A 1 99 ? 2.910 -1.615 16.370 1.00 88.94 99 ARG A N 1
ATOM 777 C CA . ARG A 1 99 ? 1.773 -1.336 17.247 1.00 88.94 99 ARG A CA 1
ATOM 778 C C . ARG A 1 99 ? 1.701 0.135 17.628 1.00 88.94 99 ARG A C 1
ATOM 780 O O . ARG A 1 99 ? 0.619 0.701 17.567 1.00 88.94 99 ARG A O 1
ATOM 787 N N . LYS A 1 100 ? 2.832 0.778 17.926 1.00 85.88 100 LYS A N 1
ATOM 788 C CA . LYS A 1 100 ? 2.880 2.218 18.227 1.00 85.88 100 LYS A CA 1
ATOM 789 C C . LYS A 1 100 ? 2.334 3.075 17.078 1.00 85.88 100 LYS A C 1
ATOM 791 O O . LYS A 1 100 ? 1.623 4.043 17.328 1.00 85.88 100 LYS A O 1
ATOM 796 N N . ILE A 1 101 ? 2.636 2.713 15.831 1.00 85.06 101 ILE A N 1
ATOM 797 C CA . ILE A 1 101 ? 2.156 3.426 14.634 1.00 85.06 101 ILE A CA 1
ATOM 798 C C . ILE A 1 101 ? 0.654 3.194 14.429 1.00 85.06 101 ILE A C 1
ATOM 800 O O . ILE A 1 101 ? -0.108 4.140 14.217 1.00 85.06 101 ILE A O 1
ATOM 804 N N . ILE A 1 102 ? 0.208 1.938 14.537 1.00 86.88 102 ILE A N 1
ATOM 805 C CA . ILE A 1 102 ? -1.213 1.584 14.435 1.00 86.88 102 ILE A CA 1
ATOM 806 C C . ILE A 1 102 ? -2.013 2.308 15.518 1.00 86.88 102 ILE A C 1
ATOM 808 O O . ILE A 1 102 ? -3.021 2.939 15.210 1.00 86.88 102 ILE A O 1
ATOM 812 N N . ASP A 1 103 ? -1.550 2.263 16.763 1.00 85.81 103 ASP A N 1
ATOM 813 C CA . ASP A 1 103 ? -2.209 2.911 17.891 1.00 85.81 103 ASP A CA 1
ATOM 814 C C . ASP A 1 103 ? -2.233 4.433 17.703 1.00 85.81 103 ASP A C 1
ATOM 816 O O . ASP A 1 103 ? -3.282 5.035 17.897 1.00 85.81 103 ASP A O 1
ATOM 820 N N . GLY A 1 104 ? -1.152 5.055 17.219 1.00 81.81 104 GLY A N 1
ATOM 821 C CA . GLY A 1 104 ? -1.126 6.492 16.918 1.00 81.81 104 GLY A CA 1
ATOM 822 C C . GLY A 1 104 ? -2.106 6.933 15.820 1.00 81.81 104 GLY A C 1
ATOM 823 O O . GLY A 1 104 ? -2.607 8.053 15.865 1.00 81.81 104 GLY A O 1
ATOM 824 N N . SER A 1 105 ? -2.412 6.064 14.852 1.00 79.75 105 SER A N 1
ATOM 825 C CA . SER A 1 105 ? -3.392 6.362 13.791 1.00 79.75 105 SER A CA 1
ATOM 826 C C . SER A 1 105 ? -4.837 6.043 14.189 1.00 79.75 105 SER A C 1
ATOM 828 O O . SER A 1 105 ? -5.766 6.743 13.786 1.00 79.75 105 SER A O 1
ATOM 830 N N . ARG A 1 106 ? -5.048 4.977 14.972 1.00 74.94 106 ARG A N 1
ATOM 831 C CA . ARG A 1 106 ? -6.384 4.486 15.345 1.00 74.94 106 ARG A CA 1
ATOM 832 C C . ARG A 1 106 ? -6.925 5.127 16.607 1.00 74.94 106 ARG A C 1
ATOM 834 O O . ARG A 1 106 ? -8.126 5.376 16.706 1.00 74.94 106 ARG A O 1
ATOM 841 N N . LEU A 1 107 ? -6.062 5.354 17.586 1.00 71.25 107 LEU A N 1
ATOM 842 C CA . LEU A 1 107 ? -6.431 6.007 18.824 1.00 71.25 107 LEU A CA 1
ATOM 843 C C . LEU A 1 107 ? -6.262 7.502 18.585 1.00 71.25 107 LEU A C 1
ATOM 845 O O . LEU A 1 107 ? -5.165 8.043 18.692 1.00 71.25 107 LEU A O 1
ATOM 849 N N . LYS A 1 108 ? -7.367 8.188 18.267 1.00 65.12 108 LYS A N 1
ATOM 850 C CA . LYS A 1 108 ? -7.411 9.642 18.459 1.00 65.12 108 LYS A CA 1
ATOM 851 C C . LYS A 1 108 ? -6.932 9.890 19.886 1.00 65.12 108 LYS A C 1
ATOM 853 O O . LYS A 1 108 ? -7.424 9.224 20.798 1.00 65.12 108 LYS A O 1
ATOM 858 N N . SER A 1 109 ? -5.968 10.788 20.075 1.00 60.31 109 SER A N 1
ATOM 859 C CA . SER A 1 109 ? -5.523 11.190 21.407 1.00 60.31 109 SER A CA 1
ATOM 860 C C . SER A 1 109 ? -6.672 11.928 22.096 1.00 60.31 109 SER A C 1
ATOM 862 O O . SER A 1 109 ? -6.720 13.157 22.118 1.00 60.31 109 SER A O 1
ATOM 864 N N . ASP A 1 110 ? -7.658 11.187 22.591 1.00 58.44 110 ASP A N 1
ATOM 865 C CA . ASP A 1 110 ? -8.647 11.733 23.495 1.00 58.44 110 ASP A CA 1
ATOM 866 C C . ASP A 1 110 ? -7.875 12.118 24.756 1.00 58.44 110 ASP A C 1
ATOM 868 O O . ASP A 1 110 ? -7.322 11.272 25.462 1.00 58.44 110 ASP A O 1
ATOM 872 N N . GLN A 1 111 ? -7.759 13.425 24.986 1.00 57.28 111 GLN A N 1
ATOM 873 C CA . GLN A 1 111 ? -7.064 13.973 26.146 1.00 57.28 111 GLN A CA 1
ATOM 874 C C . GLN A 1 111 ? -7.784 13.595 27.451 1.00 57.28 111 GLN A C 1
ATOM 876 O O . GLN A 1 111 ? -7.209 13.700 28.537 1.00 57.28 111 GLN A O 1
ATOM 881 N N . SER A 1 112 ? -9.029 13.111 27.366 1.00 67.00 112 SER A N 1
ATOM 882 C CA . SER A 1 112 ? -9.791 12.685 28.527 1.00 67.00 112 SER A CA 1
ATOM 883 C C . SER A 1 112 ? -9.439 11.247 28.934 1.00 67.00 112 SER A C 1
ATOM 885 O O . SER A 1 112 ? -9.934 10.251 28.401 1.00 67.00 112 SER A O 1
ATOM 887 N N . LYS A 1 113 ? -8.582 11.116 29.956 1.00 71.00 113 LYS A N 1
ATOM 888 C CA . LYS A 1 113 ? -8.357 9.829 30.632 1.00 71.00 113 LYS A CA 1
ATOM 889 C C . LYS A 1 113 ? -9.703 9.250 31.075 1.00 71.00 113 LYS A C 1
ATOM 891 O O . LYS A 1 113 ? -10.498 9.919 31.733 1.00 71.00 113 LYS A O 1
ATOM 896 N N . THR A 1 114 ? -9.957 7.985 30.743 1.00 77.81 114 THR A N 1
ATOM 897 C CA . THR A 1 114 ? -11.158 7.291 31.224 1.00 77.81 114 THR A CA 1
ATOM 898 C C . THR A 1 114 ? -11.069 7.127 32.740 1.00 77.81 114 THR A C 1
ATOM 900 O O . THR A 1 114 ? -10.138 6.501 33.246 1.00 77.81 114 THR A O 1
ATOM 903 N N . ARG A 1 115 ? -12.035 7.690 33.474 1.00 82.38 115 ARG A N 1
ATOM 904 C CA . ARG A 1 115 ? -12.125 7.564 34.932 1.00 82.38 115 ARG A CA 1
ATOM 905 C C . ARG A 1 115 ? -13.058 6.414 35.294 1.00 82.38 115 ARG A C 1
ATOM 907 O O . ARG A 1 115 ? -14.264 6.500 35.087 1.00 82.38 115 ARG A O 1
ATOM 914 N N . TRP A 1 116 ? -12.497 5.352 35.860 1.00 85.69 116 TRP A N 1
ATOM 915 C CA . TRP A 1 116 ? -13.267 4.212 36.355 1.00 85.69 116 TRP A CA 1
ATOM 916 C C . TRP A 1 116 ? -13.857 4.507 37.735 1.00 85.69 116 TRP A C 1
ATOM 918 O O . TRP A 1 116 ? -13.169 5.036 38.611 1.00 85.69 116 TRP A O 1
ATOM 928 N N . ASN A 1 117 ? -15.121 4.144 37.950 1.00 86.12 117 ASN A N 1
ATOM 929 C CA . ASN A 1 117 ? -15.745 4.241 39.265 1.00 86.12 117 ASN A CA 1
ATOM 930 C C . ASN A 1 117 ? -15.539 2.925 40.035 1.00 86.12 117 ASN A C 1
ATOM 932 O O . ASN A 1 117 ? -16.043 1.883 39.628 1.00 86.12 117 ASN A O 1
ATOM 936 N N . LYS A 1 118 ? -14.814 2.968 41.158 1.00 90.56 118 LYS A N 1
ATOM 937 C CA . LYS A 1 118 ? -14.518 1.783 41.986 1.00 90.56 118 LYS A CA 1
ATOM 938 C C . LYS A 1 118 ? -15.734 1.198 42.719 1.00 90.56 118 LYS A C 1
ATOM 940 O O . LYS A 1 118 ? -15.660 0.076 43.197 1.00 90.56 118 LYS A O 1
ATOM 945 N N . TYR A 1 119 ? -16.828 1.953 42.823 1.00 92.12 119 TYR A N 1
ATOM 946 C CA . TYR A 1 119 ? -18.037 1.555 43.548 1.00 92.12 119 TYR A CA 1
ATOM 947 C C . TYR A 1 119 ? -19.045 0.790 42.683 1.00 92.12 119 TYR A C 1
ATOM 949 O O . TYR A 1 119 ? -20.062 0.334 43.198 1.00 92.12 119 TYR A O 1
ATOM 957 N N . VAL A 1 120 ? -18.795 0.653 41.376 1.00 86.06 120 VAL A N 1
ATOM 958 C CA . VAL A 1 120 ? -19.668 -0.099 40.465 1.00 86.06 120 VAL A CA 1
ATOM 959 C C . VAL A 1 120 ? -18.950 -1.330 39.916 1.00 86.06 120 VAL A C 1
ATOM 961 O O . VAL A 1 120 ? -17.726 -1.306 39.746 1.00 86.06 120 VAL A O 1
ATOM 964 N N . PRO A 1 121 ? -19.687 -2.401 39.572 1.00 90.31 121 PRO A N 1
ATOM 965 C CA . PRO A 1 121 ? -19.106 -3.550 38.897 1.00 90.31 121 PRO A CA 1
ATOM 966 C C . PRO A 1 121 ? -18.371 -3.153 37.611 1.00 90.31 121 PRO A C 1
ATOM 968 O O . PRO A 1 121 ? -18.816 -2.286 36.852 1.00 90.31 121 PRO A O 1
ATOM 971 N N . ILE A 1 122 ? -17.275 -3.853 37.309 1.00 88.12 122 ILE A N 1
ATOM 972 C CA . ILE A 1 122 ? -16.442 -3.581 36.127 1.00 88.12 122 ILE A CA 1
ATOM 973 C C . ILE A 1 122 ? -17.237 -3.616 34.813 1.00 88.12 122 ILE A C 1
ATOM 975 O O . ILE A 1 122 ? -16.977 -2.825 33.911 1.00 88.12 122 ILE A O 1
ATOM 979 N N . LYS A 1 123 ? -18.259 -4.474 34.713 1.00 84.88 123 LYS A N 1
ATOM 980 C CA . LYS A 1 123 ? -19.127 -4.567 33.529 1.00 84.88 123 LYS A CA 1
ATOM 981 C C . LYS A 1 123 ? -19.889 -3.262 33.268 1.00 84.88 123 LYS A C 1
ATOM 983 O O . LYS A 1 123 ? -19.983 -2.842 32.118 1.00 84.88 123 LYS A O 1
ATOM 988 N N . THR A 1 124 ? -20.372 -2.597 34.320 1.00 86.50 124 THR A N 1
ATOM 989 C CA . THR A 1 124 ? -21.075 -1.305 34.233 1.00 86.50 124 THR A CA 1
ATOM 990 C C . THR A 1 124 ? -20.134 -0.208 33.758 1.00 86.50 124 THR A C 1
ATOM 992 O O . THR A 1 124 ? -20.459 0.553 32.851 1.00 86.50 124 THR A O 1
ATOM 995 N N . ASN A 1 125 ? -18.930 -0.185 34.324 1.00 86.69 125 ASN A N 1
ATOM 996 C CA . ASN A 1 125 ? -17.843 0.688 33.901 1.00 86.69 125 ASN A CA 1
ATOM 997 C C . ASN A 1 125 ? -17.531 0.505 32.402 1.00 86.69 125 ASN A C 1
ATOM 999 O O . ASN A 1 125 ? -17.538 1.474 31.644 1.00 86.69 125 ASN A O 1
ATOM 1003 N N . VAL A 1 126 ? -17.296 -0.733 31.952 1.00 87.31 126 VAL A N 1
ATOM 1004 C CA . VAL A 1 126 ? -16.990 -1.047 30.543 1.00 87.31 126 VAL A CA 1
ATOM 1005 C C . VAL A 1 126 ? -18.138 -0.647 29.616 1.00 87.31 126 VAL A C 1
ATOM 1007 O O . VAL A 1 126 ? -17.888 -0.122 28.532 1.00 87.31 126 VAL A O 1
ATOM 1010 N N . LEU A 1 127 ? -19.391 -0.861 30.028 1.00 86.25 127 LEU A N 1
ATOM 1011 C CA . LEU A 1 127 ? -20.562 -0.433 29.265 1.00 86.25 127 LEU A CA 1
ATOM 1012 C C . LEU A 1 127 ? -20.608 1.094 29.118 1.00 86.25 127 LEU A C 1
ATOM 1014 O O . LEU A 1 127 ? -20.750 1.585 28.001 1.00 86.25 127 LEU A O 1
ATOM 1018 N N . ALA A 1 128 ? -20.426 1.839 30.211 1.00 85.75 128 ALA A N 1
ATOM 1019 C CA . ALA A 1 128 ? -20.389 3.300 30.185 1.00 85.75 128 ALA A CA 1
ATOM 1020 C C . ALA A 1 128 ? -19.262 3.829 29.283 1.00 85.75 128 ALA A C 1
ATOM 1022 O O . ALA A 1 128 ? -19.483 4.734 28.479 1.00 85.75 128 ALA A O 1
ATOM 1023 N N . TRP A 1 129 ? -18.077 3.216 29.349 1.00 85.62 129 TRP A N 1
ATOM 1024 C CA . TRP A 1 129 ? -16.965 3.537 28.456 1.00 85.62 129 TRP A CA 1
ATOM 1025 C C . TRP A 1 129 ? -17.311 3.274 26.982 1.00 85.62 129 TRP A C 1
ATOM 1027 O O . TRP A 1 129 ? -17.094 4.141 26.139 1.00 85.62 129 TRP A O 1
ATOM 1037 N N . LYS A 1 130 ? -17.925 2.126 26.659 1.00 86.44 130 LYS A N 1
ATOM 1038 C CA . LYS A 1 130 ? -18.373 1.826 25.288 1.00 86.44 130 LYS A CA 1
ATOM 1039 C C . LYS A 1 130 ? -19.436 2.802 24.785 1.00 86.44 130 LYS A C 1
ATOM 1041 O O . LYS A 1 130 ? -19.410 3.136 23.606 1.00 86.44 130 LYS A O 1
ATOM 1046 N N . ILE A 1 131 ? -20.349 3.256 25.648 1.00 85.88 131 ILE A N 1
ATOM 1047 C CA . ILE A 1 131 ? -21.345 4.282 25.301 1.00 85.88 131 ILE A CA 1
ATOM 1048 C C . ILE A 1 131 ? -20.646 5.610 24.995 1.00 85.88 131 ILE A C 1
ATOM 1050 O O . ILE A 1 131 ? -20.917 6.201 23.953 1.00 85.88 131 ILE A O 1
ATOM 1054 N N . LYS A 1 132 ? -19.716 6.051 25.858 1.00 82.38 132 LYS A N 1
ATOM 1055 C CA . LYS A 1 132 ? -18.943 7.291 25.660 1.00 82.38 132 LYS A CA 1
ATOM 1056 C C . LYS A 1 132 ? -18.174 7.279 24.335 1.00 82.38 132 LYS A C 1
ATOM 1058 O O . LYS A 1 132 ? -18.161 8.281 23.632 1.00 82.38 132 LYS A O 1
ATOM 1063 N N . MET A 1 133 ? -17.559 6.149 23.992 1.00 82.44 133 MET A N 1
ATOM 1064 C CA . MET A 1 133 ? -16.765 5.993 22.768 1.00 82.44 133 MET A CA 1
ATOM 1065 C C . MET A 1 133 ? -17.605 5.697 21.512 1.00 82.44 133 MET A C 1
ATOM 1067 O O . MET A 1 133 ? -17.026 5.410 20.468 1.00 82.44 133 MET A O 1
ATOM 1071 N N . ASP A 1 134 ? -18.942 5.687 21.616 1.00 85.75 134 ASP A N 1
ATOM 1072 C CA . ASP A 1 134 ? -19.869 5.198 20.582 1.00 85.75 134 ASP A CA 1
ATOM 1073 C C . ASP A 1 134 ? -19.404 3.861 19.964 1.00 85.75 134 ASP A C 1
ATOM 1075 O O . ASP A 1 134 ? -19.390 3.652 18.755 1.00 85.75 134 ASP A O 1
ATOM 1079 N N . ALA A 1 135 ? -18.958 2.945 20.825 1.00 86.00 135 ALA A N 1
ATOM 1080 C CA . ALA A 1 135 ? -18.322 1.681 20.457 1.00 86.00 135 ALA A CA 1
ATOM 1081 C C . ALA A 1 135 ? -19.235 0.462 20.674 1.00 86.00 135 ALA A C 1
ATOM 1083 O O . ALA A 1 135 ? -18.783 -0.684 20.589 1.00 86.00 135 ALA A O 1
ATOM 1084 N N . LEU A 1 136 ? -20.515 0.691 20.981 1.00 89.31 136 LEU A N 1
ATOM 1085 C CA . LEU A 1 136 ? -21.514 -0.370 21.050 1.00 89.31 136 LEU A CA 1
ATOM 1086 C C . LEU A 1 136 ? -21.815 -0.933 19.653 1.00 89.31 136 LEU A C 1
ATOM 1088 O O . LEU A 1 136 ? -21.764 -0.179 18.678 1.00 89.31 136 LEU A O 1
ATOM 1092 N N . PRO A 1 137 ? -22.154 -2.232 19.544 1.00 89.62 137 PRO A N 1
ATOM 1093 C CA . PRO A 1 137 ? -22.489 -2.883 18.279 1.00 89.62 137 PRO A CA 1
ATOM 1094 C C . PRO A 1 137 ? -23.910 -2.517 17.819 1.00 89.62 137 PRO A C 1
ATOM 1096 O O . PRO A 1 137 ? -24.737 -3.388 17.584 1.00 89.62 137 PRO A O 1
ATOM 1099 N N . THR A 1 138 ? -24.208 -1.222 17.737 1.00 91.31 138 THR A N 1
ATOM 1100 C CA . THR A 1 138 ? -25.475 -0.728 17.193 1.00 91.31 138 THR A CA 1
ATOM 1101 C C . THR A 1 138 ? -25.481 -0.872 15.677 1.00 91.31 138 THR A C 1
ATOM 1103 O O . THR A 1 138 ? -24.416 -0.817 15.052 1.00 91.31 138 THR A O 1
ATOM 1106 N N . ARG A 1 139 ? -26.656 -0.999 15.049 1.00 91.81 139 ARG A N 1
ATOM 1107 C CA . ARG A 1 139 ? -26.740 -1.048 13.576 1.00 91.81 139 ARG A CA 1
ATOM 1108 C C . ARG A 1 139 ? -26.076 0.155 12.904 1.00 91.81 139 ARG A C 1
ATOM 1110 O O . ARG A 1 139 ? -25.392 -0.023 11.899 1.00 91.81 139 ARG A O 1
ATOM 1117 N N . LEU A 1 140 ? -26.181 1.356 13.483 1.00 92.50 140 LEU A N 1
ATOM 1118 C CA . LEU A 1 140 ? -25.462 2.529 12.978 1.00 92.50 140 LEU A CA 1
ATOM 1119 C C . LEU A 1 140 ? -23.937 2.326 12.993 1.00 92.50 140 LEU A C 1
ATOM 1121 O O . LEU A 1 140 ? -23.263 2.628 12.009 1.00 92.50 140 LEU A O 1
ATOM 1125 N N . ASN A 1 141 ? -23.381 1.795 14.083 1.00 91.44 141 ASN A N 1
ATOM 1126 C CA . ASN A 1 141 ? -21.939 1.566 14.201 1.00 91.44 141 ASN A CA 1
ATOM 1127 C C . ASN A 1 141 ? -21.446 0.398 13.342 1.00 91.44 141 ASN A C 1
ATOM 1129 O O . ASN A 1 141 ? -20.309 0.429 12.879 1.00 91.44 141 ASN A O 1
ATOM 1133 N N . ILE A 1 142 ? -22.289 -0.608 13.109 1.00 91.50 142 ILE A N 1
ATOM 1134 C CA . ILE A 1 142 ? -22.017 -1.714 12.183 1.00 91.50 142 ILE A CA 1
ATOM 1135 C C . ILE A 1 142 ? -21.951 -1.184 10.744 1.00 91.50 142 ILE A C 1
ATOM 1137 O O . ILE A 1 142 ? -20.950 -1.402 10.063 1.00 91.50 142 ILE A O 1
ATOM 1141 N N . SER A 1 143 ? -22.946 -0.396 10.324 1.00 93.00 143 SER A N 1
ATOM 1142 C CA . SER A 1 143 ? -22.973 0.232 8.996 1.00 93.00 143 SER A CA 1
ATOM 1143 C C . SER A 1 143 ? -21.769 1.156 8.766 1.00 93.00 143 SER A C 1
ATOM 1145 O O . SER A 1 143 ? -21.103 1.061 7.738 1.00 93.00 143 SER A O 1
ATOM 1147 N N . ARG A 1 144 ? -21.390 1.978 9.758 1.00 90.56 144 ARG A N 1
ATOM 1148 C CA . ARG A 1 144 ? -20.188 2.840 9.690 1.00 90.56 144 ARG A CA 1
ATOM 1149 C C . ARG A 1 144 ? -18.876 2.072 9.510 1.00 90.56 144 ARG A C 1
ATOM 1151 O O . ARG A 1 144 ? -17.887 2.662 9.088 1.00 90.56 144 ARG A O 1
ATOM 1158 N N . ARG A 1 145 ? -18.843 0.780 9.849 1.00 89.75 145 ARG A N 1
ATOM 1159 C CA . ARG A 1 145 ? -17.680 -0.099 9.646 1.00 89.75 145 ARG A CA 1
ATOM 1160 C C . ARG A 1 145 ? -17.685 -0.787 8.278 1.00 89.75 145 ARG A C 1
ATOM 1162 O O . ARG A 1 145 ? -16.817 -1.616 8.036 1.00 89.75 145 ARG A O 1
ATOM 1169 N N . GLY A 1 146 ? -18.638 -0.457 7.404 1.00 90.75 146 GLY A N 1
ATOM 1170 C CA . GLY A 1 146 ? -18.757 -1.037 6.065 1.00 90.75 146 GLY A CA 1
ATOM 1171 C C . GLY A 1 146 ? -19.329 -2.454 6.054 1.00 90.75 146 GLY A C 1
ATOM 1172 O O . GLY A 1 146 ? -19.178 -3.155 5.060 1.00 90.75 146 GLY A O 1
ATOM 1173 N N . ILE A 1 147 ? -19.956 -2.895 7.149 1.00 92.62 147 ILE A N 1
ATOM 1174 C CA . ILE A 1 147 ? -20.671 -4.172 7.183 1.00 92.62 147 ILE A CA 1
ATOM 1175 C C . ILE A 1 147 ? -22.068 -3.934 6.612 1.00 92.62 147 ILE A C 1
ATOM 1177 O O . ILE A 1 147 ? -22.818 -3.110 7.143 1.00 92.62 147 ILE A O 1
ATOM 1181 N N . ASP A 1 148 ? -22.397 -4.661 5.546 1.00 92.69 148 ASP A N 1
ATOM 1182 C CA . ASP A 1 148 ? -23.695 -4.562 4.887 1.00 92.69 148 ASP A CA 1
ATOM 1183 C C . ASP A 1 148 ? -24.814 -5.102 5.787 1.00 92.69 148 ASP A C 1
ATOM 1185 O O . ASP A 1 148 ? -24.739 -6.211 6.323 1.00 92.69 148 ASP A O 1
ATOM 1189 N N . ILE A 1 149 ? -25.844 -4.282 5.984 1.00 92.44 149 ILE A N 1
ATOM 1190 C CA . ILE A 1 149 ? -27.017 -4.595 6.797 1.00 92.44 149 ILE A CA 1
ATOM 1191 C C . ILE A 1 149 ? -28.265 -4.033 6.121 1.00 92.44 149 ILE A C 1
ATOM 1193 O O . ILE A 1 149 ? -28.274 -2.908 5.636 1.00 92.44 149 ILE A O 1
ATOM 1197 N N . GLN A 1 150 ? -29.359 -4.795 6.167 1.00 90.75 150 GLN A N 1
ATOM 1198 C CA . GLN A 1 150 ? -30.608 -4.459 5.469 1.00 90.75 150 GLN A CA 1
ATOM 1199 C C . GLN A 1 150 ? -31.237 -3.126 5.910 1.00 90.75 150 GLN A C 1
ATOM 1201 O O . GLN A 1 150 ? -31.932 -2.480 5.135 1.00 90.75 150 GLN A O 1
ATOM 1206 N N . SER A 1 151 ? -31.044 -2.727 7.171 1.00 92.19 151 SER A N 1
ATOM 1207 C CA . SER A 1 151 ? -31.548 -1.457 7.698 1.00 92.19 151 SER A CA 1
ATOM 1208 C C . SER A 1 151 ? -30.775 -1.034 8.943 1.00 92.19 151 SER A C 1
ATOM 1210 O O . SER A 1 151 ? -30.426 -1.874 9.777 1.00 92.19 151 SER A O 1
ATOM 1212 N N . ILE A 1 152 ? -30.591 0.278 9.107 1.00 92.38 152 ILE A N 1
ATOM 1213 C CA . ILE A 1 152 ? -30.043 0.912 10.318 1.00 92.38 152 ILE A CA 1
ATOM 1214 C C . ILE A 1 152 ? -31.128 1.291 11.341 1.00 92.38 152 ILE A C 1
ATOM 1216 O O . ILE A 1 152 ? -30.819 1.883 12.377 1.00 92.38 152 ILE A O 1
ATOM 1220 N N . SER A 1 153 ? -32.397 0.986 11.053 1.00 90.75 153 SER A N 1
ATOM 1221 C CA . SER A 1 153 ? -33.513 1.248 11.962 1.00 90.75 153 SER A CA 1
ATOM 1222 C C . SER A 1 153 ? -33.403 0.420 13.240 1.00 90.75 153 SER A C 1
ATOM 1224 O O . SER A 1 153 ? -32.902 -0.705 13.238 1.00 90.75 153 SER A O 1
ATOM 1226 N N . CYS A 1 154 ? -33.870 0.989 14.349 1.00 86.25 154 CYS A N 1
ATOM 1227 C CA . CYS A 1 154 ? -33.878 0.310 15.636 1.00 86.25 154 CYS A CA 1
ATOM 1228 C C . CYS A 1 154 ? -34.891 -0.848 15.630 1.00 86.25 154 CYS A C 1
ATOM 1230 O O . CYS A 1 154 ? -36.083 -0.603 15.455 1.00 86.25 154 CYS A O 1
ATOM 1232 N N . PRO A 1 155 ? -34.460 -2.100 15.869 1.00 83.56 155 PRO A N 1
ATOM 1233 C CA . PRO A 1 155 ? -35.342 -3.265 15.806 1.00 83.56 155 PRO A CA 1
ATOM 1234 C C . PRO A 1 155 ? -36.320 -3.336 16.985 1.00 83.56 155 PRO A C 1
ATOM 1236 O O . PRO A 1 155 ? -37.285 -4.087 16.932 1.00 83.56 155 PRO A O 1
ATOM 1239 N N . ILE A 1 156 ? -36.067 -2.580 18.059 1.00 81.19 156 ILE A N 1
ATOM 1240 C CA . ILE A 1 156 ? -36.894 -2.598 19.272 1.00 81.19 156 ILE A CA 1
ATOM 1241 C C . ILE A 1 156 ? -38.125 -1.711 19.091 1.00 81.19 156 ILE A C 1
ATOM 1243 O O . ILE A 1 156 ? -39.232 -2.085 19.463 1.00 81.19 156 ILE A O 1
ATOM 1247 N N . CYS A 1 157 ? -37.928 -0.516 18.541 1.00 79.88 157 CYS A N 1
ATOM 1248 C CA . CYS A 1 157 ? -38.989 0.474 18.404 1.00 79.88 157 CYS A CA 1
ATOM 1249 C C . CYS A 1 157 ? -39.542 0.592 16.992 1.00 79.88 157 CYS A C 1
ATOM 1251 O O . CYS A 1 157 ? -40.612 1.158 16.820 1.00 79.88 157 CYS A O 1
ATOM 1253 N N . ASN A 1 158 ? -38.780 0.133 15.999 1.00 80.25 158 ASN A N 1
ATOM 1254 C CA . ASN A 1 158 ? -39.003 0.375 14.579 1.00 80.25 158 ASN A CA 1
ATOM 1255 C C . ASN A 1 158 ? -39.143 1.863 14.184 1.00 80.25 158 ASN A C 1
ATOM 1257 O O . ASN A 1 158 ? -39.550 2.186 13.074 1.00 80.25 158 ASN A O 1
ATOM 1261 N N . GLU A 1 159 ? -38.755 2.772 15.079 1.00 77.62 159 GLU A N 1
ATOM 1262 C CA . GLU A 1 159 ? -38.847 4.223 14.951 1.00 77.62 159 GLU A CA 1
ATOM 1263 C C . GLU A 1 159 ? -37.454 4.853 15.109 1.00 77.62 159 GLU A C 1
ATOM 1265 O O . GLU A 1 159 ? -36.918 4.992 16.210 1.00 77.62 159 GLU A O 1
ATOM 1270 N N . GLY A 1 160 ? -36.859 5.278 13.996 1.00 84.88 160 GLY A N 1
ATOM 1271 C CA . GLY A 1 160 ? -35.560 5.952 13.979 1.00 84.88 160 GLY A CA 1
ATOM 1272 C C . GLY A 1 160 ? -34.347 5.013 13.945 1.00 84.88 160 GLY A C 1
ATOM 1273 O O . GLY A 1 160 ? -34.461 3.792 13.854 1.00 84.88 160 GLY A O 1
ATOM 1274 N N . ILE A 1 161 ? -33.158 5.618 13.962 1.00 89.88 161 ILE A N 1
ATOM 1275 C CA . ILE A 1 161 ? -31.869 4.935 13.775 1.00 89.88 161 ILE A CA 1
ATOM 1276 C C . ILE A 1 161 ? -31.395 4.299 15.086 1.00 89.88 161 ILE A C 1
ATOM 1278 O O . ILE A 1 161 ? -31.351 4.964 16.127 1.00 89.88 161 ILE A O 1
ATOM 1282 N N . GLU A 1 162 ? -30.953 3.041 15.024 1.00 89.69 162 GLU A N 1
ATOM 1283 C CA . GLU A 1 162 ? -30.325 2.358 16.154 1.00 89.69 162 GLU A CA 1
ATOM 1284 C C . GLU A 1 162 ? -28.945 2.961 16.450 1.00 89.69 162 GLU A C 1
ATOM 1286 O O . GLU A 1 162 ? -27.931 2.601 15.853 1.00 89.69 162 GLU A O 1
ATOM 1291 N N . SER A 1 163 ? -28.907 3.904 17.384 1.00 88.25 163 SER A N 1
ATOM 1292 C CA . SER A 1 163 ? -27.681 4.513 17.903 1.00 88.25 163 SER A CA 1
ATOM 1293 C C . SER A 1 163 ? -27.604 4.354 19.417 1.00 88.25 163 SER A C 1
ATOM 1295 O O . SER A 1 163 ? -28.626 4.176 20.084 1.00 88.25 163 SER A O 1
ATOM 1297 N N . SER A 1 164 ? -26.401 4.490 19.983 1.00 86.38 164 SER A N 1
ATOM 1298 C CA . SER A 1 164 ? -26.200 4.492 21.438 1.00 86.38 164 SER A CA 1
ATOM 1299 C C . SER A 1 164 ? -27.073 5.569 22.103 1.00 86.38 164 SER A C 1
ATOM 1301 O O . SER A 1 164 ? -27.705 5.331 23.129 1.00 86.38 164 SER A O 1
ATOM 1303 N N . HIS A 1 165 ? -27.204 6.739 21.468 1.00 83.88 165 HIS A N 1
ATOM 1304 C CA . HIS A 1 165 ? -28.077 7.800 21.964 1.00 83.88 165 HIS A CA 1
ATOM 1305 C C . HIS A 1 165 ? -29.565 7.412 21.920 1.00 83.88 165 HIS A C 1
ATOM 1307 O O . HIS A 1 165 ? -30.312 7.657 22.870 1.00 83.88 165 HIS A O 1
ATOM 1313 N N . HIS A 1 166 ? -29.998 6.770 20.833 1.00 83.12 166 HIS A N 1
ATOM 1314 C CA . HIS A 1 166 ? -31.375 6.316 20.678 1.00 83.12 166 HIS A CA 1
ATOM 1315 C C . HIS A 1 166 ? -31.757 5.260 21.726 1.00 83.12 166 HIS A C 1
ATOM 1317 O O . HIS A 1 166 ? -32.775 5.420 22.396 1.00 83.12 166 HIS A O 1
ATOM 1323 N N . LEU A 1 167 ? -30.91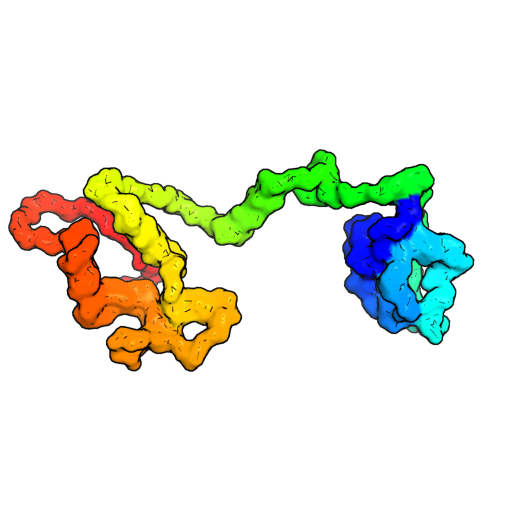3 4.241 21.919 1.00 81.56 167 LEU A N 1
ATOM 1324 C CA . LEU A 1 167 ? -31.170 3.131 22.841 1.00 81.56 167 LEU A CA 1
ATOM 1325 C C . LEU A 1 167 ? -31.219 3.567 24.312 1.00 81.56 167 LEU A C 1
ATOM 1327 O O . LEU A 1 167 ? -32.077 3.094 25.053 1.00 81.56 167 LEU A O 1
ATOM 1331 N N . PHE A 1 168 ? -30.327 4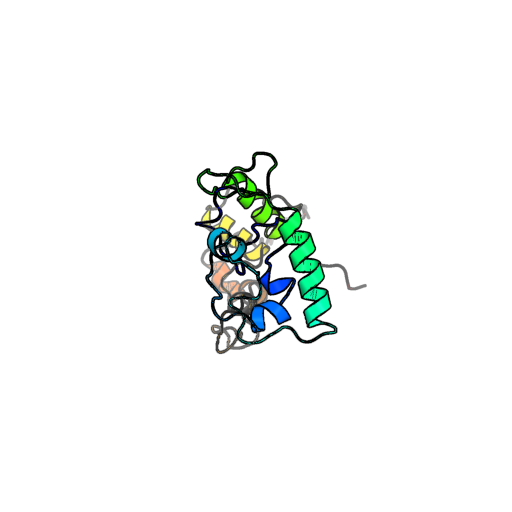.470 24.733 1.00 79.31 168 PHE A N 1
ATOM 1332 C CA . PHE A 1 168 ? -30.181 4.830 26.149 1.00 79.31 168 PHE A CA 1
ATOM 1333 C C . PHE A 1 168 ? -30.887 6.135 26.550 1.00 79.31 168 PHE A C 1
ATOM 1335 O O . PHE A 1 168 ? -31.259 6.272 27.714 1.00 79.31 168 PHE A O 1
ATOM 1342 N N . PHE A 1 169 ? -31.101 7.086 25.628 1.00 75.12 169 PHE A N 1
ATOM 1343 C CA . PHE A 1 169 ? -31.572 8.437 25.984 1.00 75.12 169 PHE A CA 1
ATOM 1344 C C . PHE A 1 169 ? -32.866 8.889 25.291 1.00 75.12 169 PHE A C 1
ATOM 1346 O O . PHE A 1 169 ? -33.607 9.672 25.887 1.00 75.12 169 PHE A O 1
ATOM 1353 N N . ARG A 1 170 ? -33.182 8.413 24.074 1.00 71.00 170 ARG A N 1
ATOM 1354 C CA . ARG A 1 170 ? -34.412 8.823 23.355 1.00 71.00 170 ARG A CA 1
ATOM 1355 C C . ARG A 1 170 ? -35.550 7.814 23.406 1.00 71.00 170 ARG A C 1
ATOM 1357 O O . ARG A 1 170 ? -36.706 8.227 23.471 1.00 71.00 170 ARG A O 1
ATOM 1364 N N . TYR A 1 171 ? -35.268 6.516 23.337 1.00 65.50 171 TYR A N 1
ATOM 1365 C CA . TYR A 1 171 ? -36.334 5.530 23.220 1.00 65.50 171 TYR A CA 1
ATOM 1366 C C . TYR A 1 171 ? -37.131 5.384 24.527 1.00 65.50 171 TYR A C 1
ATOM 1368 O O . TYR A 1 171 ? -36.556 5.299 25.615 1.00 65.50 171 TYR A O 1
ATOM 1376 N N . LYS A 1 172 ? -38.471 5.337 24.423 1.00 56.34 172 LYS A N 1
ATOM 1377 C CA . LYS A 1 172 ? -39.418 5.376 25.558 1.00 56.34 172 LYS A CA 1
ATOM 1378 C C . LYS A 1 172 ? -39.163 4.281 26.610 1.00 56.34 172 LYS A C 1
ATOM 1380 O O . LYS A 1 172 ? -39.347 4.549 27.795 1.00 56.34 172 LYS A O 1
ATOM 1385 N N . TYR A 1 173 ? -38.654 3.110 26.205 1.00 52.88 173 TYR A N 1
ATOM 1386 C CA . TYR A 1 173 ? -38.261 2.011 27.105 1.00 52.88 173 TYR A CA 1
ATOM 1387 C C . TYR A 1 173 ? -36.753 1.926 27.399 1.00 52.88 173 TYR A C 1
ATOM 1389 O O . TYR A 1 173 ? -36.351 1.166 28.277 1.00 52.88 173 TYR A O 1
ATOM 1397 N N . GLY A 1 174 ? -35.909 2.748 26.764 1.00 48.94 174 GLY A N 1
ATOM 1398 C CA . GLY A 1 174 ? -34.503 2.920 27.162 1.00 48.94 174 GLY A CA 1
ATOM 1399 C C . GLY A 1 174 ? -34.370 3.430 28.602 1.00 48.94 174 GLY A C 1
ATOM 1400 O O . GLY A 1 174 ? -33.448 3.058 29.324 1.00 48.94 174 GLY A O 1
ATOM 1401 N N . LYS A 1 175 ? -35.381 4.172 29.076 1.00 44.69 175 LYS A N 1
ATOM 1402 C CA . LYS A 1 175 ? -35.542 4.543 30.490 1.00 44.69 175 LYS A CA 1
ATOM 1403 C C . LYS A 1 175 ? -35.828 3.346 31.414 1.00 44.69 175 LYS A C 1
ATOM 1405 O O . LYS A 1 175 ? -35.466 3.410 32.583 1.00 44.69 175 LYS A O 1
ATOM 1410 N N . ALA A 1 176 ? -36.442 2.273 30.905 1.00 37.62 176 ALA A N 1
ATOM 1411 C CA . ALA A 1 176 ? -36.842 1.090 31.675 1.00 37.62 176 ALA A CA 1
ATOM 1412 C C . ALA A 1 176 ? -35.783 -0.037 31.649 1.00 37.62 176 ALA A C 1
ATOM 1414 O O . ALA A 1 176 ? -35.535 -0.689 32.661 1.00 37.62 176 ALA A O 1
ATOM 1415 N N . ALA A 1 177 ? -35.067 -0.222 30.534 1.00 38.34 177 ALA A N 1
ATOM 1416 C CA . ALA A 1 177 ? -33.936 -1.159 30.467 1.00 38.34 177 ALA A CA 1
ATOM 1417 C C . ALA A 1 177 ? -32.747 -0.699 31.337 1.00 38.34 177 ALA A C 1
ATOM 1419 O O . ALA A 1 177 ? -32.038 -1.513 31.928 1.00 38.34 177 ALA A O 1
ATOM 1420 N N . CYS A 1 178 ? -32.575 0.619 31.492 1.00 40.81 178 CYS A N 1
ATOM 1421 C CA . CYS A 1 178 ? -31.638 1.202 32.452 1.00 40.81 178 CYS A CA 1
ATOM 1422 C C . CYS A 1 178 ? -32.120 1.037 33.909 1.00 40.81 178 CYS A C 1
ATOM 1424 O O . CYS A 1 178 ? -31.310 1.048 34.829 1.00 40.81 178 CYS A O 1
ATOM 1426 N N . SER A 1 179 ? -33.421 0.838 34.159 1.00 37.00 179 SER A N 1
ATOM 1427 C CA . SER A 1 179 ? -33.948 0.775 35.527 1.00 37.00 179 SER A CA 1
ATOM 1428 C C . SER A 1 179 ? -33.880 -0.604 36.185 1.00 37.00 179 SER A C 1
ATOM 1430 O O . SER A 1 179 ? -34.076 -0.685 37.388 1.00 37.00 179 SER A O 1
ATOM 1432 N N . GLN A 1 180 ? -33.594 -1.688 35.456 1.00 38.00 180 GLN A N 1
ATOM 1433 C CA . GLN A 1 180 ? -33.555 -3.035 36.057 1.00 38.00 180 GLN A CA 1
ATOM 1434 C C . GLN A 1 180 ? -32.145 -3.573 36.341 1.00 38.00 180 GLN A C 1
ATOM 1436 O O . GLN A 1 180 ? -32.018 -4.534 37.087 1.00 38.00 180 GLN A O 1
ATOM 1441 N N . ASN A 1 181 ? -31.080 -2.927 35.847 1.00 35.91 181 ASN A N 1
ATOM 1442 C CA . ASN A 1 181 ? -29.692 -3.236 36.248 1.00 35.91 181 ASN A CA 1
ATOM 1443 C C . ASN A 1 181 ? -28.743 -2.016 36.283 1.00 35.91 181 ASN A C 1
ATOM 1445 O O . ASN A 1 181 ? -27.536 -2.164 36.467 1.00 35.91 181 ASN A O 1
ATOM 1449 N N . LEU A 1 182 ? -29.264 -0.799 36.106 1.00 38.72 182 LEU A N 1
ATOM 1450 C CA . LEU A 1 182 ? -28.477 0.434 35.959 1.00 38.72 182 LEU A CA 1
ATOM 1451 C C . LEU A 1 182 ? -29.103 1.617 36.722 1.00 38.72 182 LEU A C 1
ATOM 1453 O O . LEU A 1 182 ? -28.914 2.780 36.368 1.00 38.72 182 LEU A O 1
ATOM 1457 N N . LEU A 1 183 ? -29.810 1.327 37.819 1.00 35.34 183 LEU A N 1
ATOM 1458 C CA . LEU A 1 183 ? -30.501 2.306 38.671 1.00 35.34 183 LEU A CA 1
ATOM 1459 C C . LEU A 1 183 ? -29.584 3.322 39.395 1.00 35.34 183 LEU A C 1
ATOM 1461 O O . LEU A 1 183 ? -30.050 4.030 40.279 1.00 35.34 183 LEU A O 1
ATOM 1465 N N . LEU A 1 184 ? -28.304 3.454 39.030 1.00 38.28 184 LEU A N 1
ATOM 1466 C CA . LEU A 1 184 ? -27.354 4.349 39.707 1.00 38.28 184 LEU A CA 1
ATOM 1467 C C . LEU A 1 184 ? -26.471 5.209 38.785 1.00 38.28 184 LEU A C 1
ATOM 1469 O O . LEU A 1 184 ? -25.381 5.606 39.190 1.00 38.28 184 LEU A O 1
ATOM 1473 N N . VAL A 1 185 ? -26.913 5.559 37.569 1.00 39.72 185 VAL A N 1
ATOM 1474 C CA . VAL A 1 185 ? -26.208 6.604 36.778 1.00 39.72 185 VAL A CA 1
ATOM 1475 C C . VAL A 1 185 ? -27.095 7.787 36.361 1.00 39.72 185 VAL A C 1
ATOM 1477 O O . VAL A 1 185 ? -26.602 8.766 35.817 1.00 39.72 185 VAL A O 1
ATOM 1480 N N . VAL A 1 186 ? -28.379 7.804 36.728 1.00 39.75 186 VAL A N 1
ATOM 1481 C CA . VAL A 1 186 ? -29.191 9.032 36.672 1.00 39.75 186 VAL A CA 1
ATOM 1482 C C . VAL A 1 186 ? -29.753 9.291 38.063 1.00 39.75 186 VAL A C 1
ATOM 1484 O O . VAL A 1 186 ? -30.816 8.791 38.423 1.00 39.75 186 VAL A O 1
ATOM 1487 N N . TYR A 1 187 ? -29.007 10.043 38.874 1.00 30.81 187 TYR A N 1
ATOM 1488 C CA . TYR A 1 187 ? -29.474 10.521 40.173 1.00 30.81 187 TYR A CA 1
ATOM 1489 C C . TYR A 1 187 ? -30.730 11.380 39.980 1.00 30.81 187 TYR A C 1
ATOM 1491 O O . TYR A 1 187 ? -30.656 12.555 39.628 1.00 30.81 187 TYR A O 1
ATOM 1499 N N . ARG A 1 188 ? -31.905 10.809 40.255 1.00 31.52 188 ARG A N 1
ATOM 1500 C CA . ARG A 1 188 ? -33.103 11.579 40.593 1.00 31.52 188 ARG A CA 1
ATOM 1501 C C . ARG A 1 188 ? -33.053 11.867 42.094 1.00 31.52 188 ARG A C 1
ATOM 1503 O O . ARG A 1 188 ? -33.718 11.196 42.873 1.00 31.52 188 ARG A O 1
ATOM 1510 N N . LEU A 1 189 ? -32.248 12.848 42.504 1.00 27.22 189 LEU A N 1
ATOM 1511 C CA . LEU A 1 189 ? -32.296 13.390 43.865 1.00 27.22 189 LEU A CA 1
ATOM 1512 C C . LEU A 1 189 ? -33.551 14.263 43.996 1.00 27.22 189 LEU A C 1
ATOM 1514 O O . LEU A 1 189 ? -33.537 15.453 43.695 1.00 27.22 189 LEU A O 1
ATOM 1518 N N . ARG A 1 190 ? -34.669 13.669 44.422 1.00 33.06 190 ARG A N 1
ATOM 1519 C CA . ARG A 1 190 ? -35.724 14.434 45.097 1.00 33.06 190 ARG A CA 1
ATOM 1520 C C . ARG A 1 190 ? -35.404 14.412 46.587 1.00 33.06 190 ARG A C 1
ATOM 1522 O O . ARG A 1 190 ? -35.531 13.365 47.207 1.00 33.06 190 ARG A O 1
ATOM 1529 N N . GLY A 1 191 ? -35.010 15.566 47.123 1.00 33.25 191 GLY A N 1
ATOM 1530 C CA . GLY A 1 191 ? -34.889 15.788 48.565 1.00 33.25 191 GLY A CA 1
ATOM 1531 C C . GLY A 1 191 ? -33.459 15.952 49.073 1.00 33.25 191 GLY A C 1
ATOM 1532 O O . GLY A 1 191 ? -33.024 15.156 49.886 1.00 33.25 191 GLY A O 1
ATOM 1533 N N . CYS A 1 192 ? -32.739 16.967 48.594 1.00 29.08 192 CYS A N 1
ATOM 1534 C CA . CYS A 1 192 ? -31.713 17.677 49.368 1.00 29.08 192 CYS A CA 1
ATOM 1535 C C . CYS A 1 192 ? -31.376 18.971 48.617 1.00 29.08 192 CYS A C 1
ATOM 1537 O O . CYS A 1 192 ? -30.799 18.943 47.530 1.00 29.08 192 CYS A O 1
ATOM 1539 N N . GLN A 1 193 ? -31.802 20.108 49.166 1.00 36.75 193 GLN A N 1
ATOM 1540 C CA . GLN A 1 193 ? -31.257 21.412 48.796 1.00 36.75 193 GLN A CA 1
ATOM 1541 C C . GLN A 1 193 ? -29.755 21.415 49.129 1.00 36.75 193 GLN A C 1
ATOM 1543 O O . GLN A 1 193 ? -29.359 20.882 50.160 1.00 36.75 193 GLN A O 1
ATOM 1548 N N . PHE A 1 194 ? -28.957 22.041 48.259 1.00 31.06 194 PHE A N 1
ATOM 1549 C CA . PHE A 1 194 ? -27.503 22.250 48.357 1.00 31.06 194 PHE A CA 1
ATOM 1550 C C . PHE A 1 194 ? -26.600 21.062 47.981 1.00 31.06 194 PHE A C 1
ATOM 1552 O O . PHE A 1 194 ? -26.127 20.321 48.832 1.00 31.06 194 PHE A O 1
ATOM 1559 N N . LEU A 1 195 ? -26.307 20.943 46.677 1.00 25.77 195 LEU A N 1
ATOM 1560 C CA . LEU A 1 195 ? -24.950 20.910 46.089 1.00 25.77 195 LEU A CA 1
ATOM 1561 C C . LEU A 1 195 ? -25.066 20.570 44.594 1.00 25.77 195 LEU A C 1
ATOM 1563 O O . LEU A 1 195 ? -25.080 19.412 44.182 1.00 25.77 195 LEU A O 1
ATOM 1567 N N . TRP A 1 196 ? -25.160 21.611 43.767 1.00 26.50 196 TRP A N 1
ATOM 1568 C CA . TRP A 1 196 ? -25.025 21.511 42.314 1.00 26.50 196 TRP A CA 1
ATOM 1569 C C . TRP A 1 196 ? -23.546 21.279 41.968 1.00 26.50 196 TRP A C 1
ATOM 1571 O O . TRP A 1 196 ? -22.802 22.217 41.708 1.00 26.50 196 TRP A O 1
ATOM 1581 N N . GLY A 1 197 ? -23.107 20.021 42.033 1.00 26.09 197 GLY A N 1
ATOM 1582 C CA . GLY A 1 197 ? -21.742 19.586 41.726 1.00 26.09 197 GLY A CA 1
ATOM 1583 C C . GLY A 1 197 ? -21.700 18.672 40.503 1.00 26.09 197 GLY A C 1
ATOM 1584 O O . GLY A 1 197 ? -21.810 17.457 40.618 1.00 26.09 197 GLY A O 1
ATOM 1585 N N . VAL A 1 198 ? -21.575 19.300 39.338 1.00 33.25 198 VAL A N 1
ATOM 1586 C CA . VAL A 1 198 ? -21.243 18.793 37.998 1.00 33.25 198 VAL A CA 1
ATOM 1587 C C . VAL A 1 198 ? -20.609 17.385 37.937 1.00 33.25 198 VAL A C 1
ATOM 1589 O O . VAL A 1 198 ? -19.440 17.192 38.257 1.00 33.25 198 VAL A O 1
ATOM 1592 N N . VAL A 1 199 ? -21.344 16.426 37.363 1.00 32.94 199 VAL A N 1
ATOM 1593 C CA . VAL A 1 199 ? -20.771 15.408 36.460 1.00 32.94 199 VAL A CA 1
ATOM 1594 C C . VAL A 1 199 ? -21.520 15.541 35.137 1.00 32.94 199 VAL A C 1
ATOM 1596 O O . VAL A 1 199 ? -22.348 14.713 34.765 1.00 32.94 199 VAL A O 1
ATOM 1599 N N . TYR A 1 200 ? -21.286 16.672 34.468 1.00 30.98 200 TYR A N 1
ATOM 1600 C CA . TYR A 1 200 ? -21.586 16.808 33.051 1.00 30.98 200 TYR A CA 1
ATOM 1601 C C . TYR A 1 200 ? -20.635 15.871 32.310 1.00 30.98 200 TYR A C 1
ATOM 1603 O O . TYR A 1 200 ? -19.415 15.978 32.408 1.00 30.98 200 TYR A O 1
ATOM 1611 N N . LEU A 1 201 ? -21.209 14.905 31.606 1.00 32.53 201 LEU A N 1
ATOM 1612 C CA . LEU A 1 201 ? -20.537 14.249 30.501 1.00 32.53 201 LEU A CA 1
ATOM 1613 C C . LEU A 1 201 ? -20.237 15.342 29.466 1.00 32.53 201 LEU A C 1
ATOM 1615 O O . LEU A 1 201 ? -21.177 15.922 28.925 1.00 32.53 201 LEU A O 1
ATOM 1619 N N . ASP A 1 202 ? -18.957 15.619 29.211 1.00 28.59 202 ASP A N 1
ATOM 1620 C CA . ASP A 1 202 ? -18.470 16.484 28.125 1.00 28.59 202 ASP A CA 1
ATOM 1621 C C . ASP A 1 202 ? -18.807 15.883 26.744 1.00 28.59 202 ASP A C 1
ATOM 1623 O O . ASP A 1 202 ? -17.943 15.436 25.993 1.00 28.59 202 ASP A O 1
ATOM 1627 N N . VAL A 1 203 ? -20.099 15.819 26.417 1.00 31.91 203 VAL A N 1
ATOM 1628 C CA . VAL A 1 203 ? -20.639 15.509 25.088 1.00 31.91 203 VAL A CA 1
ATOM 1629 C C . VAL A 1 203 ? -21.790 16.477 24.805 1.00 31.91 203 VAL A C 1
ATOM 1631 O O . VAL A 1 203 ? -22.926 16.073 24.578 1.00 31.91 203 VAL A O 1
ATOM 1634 N N . VAL A 1 204 ? -21.508 17.779 24.836 1.00 30.25 204 VAL A N 1
ATOM 1635 C CA . VAL A 1 204 ? -22.319 18.780 24.132 1.00 30.25 204 VAL A CA 1
ATOM 1636 C C . VAL A 1 204 ? -21.360 19.758 23.457 1.00 30.25 204 VAL A C 1
ATOM 1638 O O . VAL A 1 204 ? -20.646 20.513 24.107 1.00 30.25 204 VAL A O 1
ATOM 1641 N N . SER A 1 205 ? -21.305 19.662 22.130 1.00 28.66 205 SER A N 1
ATOM 1642 C CA . SER A 1 205 ? -20.606 20.577 21.224 1.00 28.66 205 SER A CA 1
ATOM 1643 C C . SER A 1 205 ? -21.271 21.972 21.242 1.00 28.66 205 SER A C 1
ATOM 1645 O O . SER A 1 205 ? -22.471 22.050 21.519 1.00 28.66 205 SER A O 1
ATOM 1647 N N . PRO A 1 206 ? -20.536 23.070 20.963 1.00 37.69 206 PRO A N 1
ATOM 1648 C CA . PRO A 1 206 ? -21.016 24.433 21.139 1.00 37.69 206 PRO A CA 1
ATOM 1649 C C . PRO A 1 206 ? -21.782 24.902 19.899 1.00 37.69 206 PRO A C 1
ATOM 1651 O O . PRO A 1 206 ? -21.181 25.179 18.869 1.00 37.69 206 PRO A O 1
ATOM 1654 N N . ALA A 1 207 ? -23.104 25.004 19.997 1.00 33.53 207 ALA A N 1
ATOM 1655 C CA . ALA A 1 207 ? -23.922 25.851 19.130 1.00 33.53 207 ALA A CA 1
ATOM 1656 C C . ALA A 1 207 ? -25.352 25.865 19.672 1.00 33.53 207 ALA A C 1
ATOM 1658 O O . ALA A 1 207 ? -26.071 24.887 19.491 1.00 33.53 207 ALA A O 1
ATOM 1659 N N . CYS A 1 208 ? -25.716 26.939 20.372 1.00 27.91 208 CYS A N 1
ATOM 1660 C CA . CYS A 1 208 ? -27.059 27.529 20.471 1.00 27.91 208 CYS A CA 1
ATOM 1661 C C . CYS A 1 208 ? -26.994 28.640 21.532 1.00 27.91 208 CYS A C 1
ATOM 1663 O O . CYS A 1 208 ? -27.272 28.409 22.710 1.00 27.91 208 CYS A O 1
ATOM 1665 N N . VAL A 1 209 ? -26.571 29.824 21.093 1.00 34.16 209 VAL A N 1
ATOM 1666 C CA . VAL A 1 209 ? -27.160 31.101 21.515 1.00 34.16 209 VAL A CA 1
ATOM 1667 C C . VAL A 1 209 ? -27.867 31.641 20.284 1.00 34.16 209 VAL A C 1
ATOM 1669 O O . VAL A 1 209 ? -27.270 31.487 19.192 1.00 34.16 209 VAL A O 1
#